Protein AF-A0A511W234-F1 (afdb_monomer_lite)

Organism: NCBI:txid94136

Secondary structure (DSSP, 8-state):
---S-SSGGGHHHHHHHHH--TTS-HHHHHHH--HHHHHHHHHHS-TT-HHHHHHHHHHHHHHHHHHTS-----TT--HHHHHHHHHHHHHHHHHHHHHHHHHHHTT-HHHHHHHHHHHHHHHHHHHHHHHS---HHHHHHHHHHHHHHHHHHHHHHTT-TTIIIIIHHHHHHHHHHTTTTSHHHHHHHHHS-HHHHHHHHT-

pLDDT: mean 89.16, std 11.23, range [31.27, 98.62]

Radius of gyration: 17.25 Å; chains: 1; bounding box: 35×44×54 Å

Foldseek 3Di:
DDQPDPDLVCQVVVLCVPQPDPPDDVVLVQQQPPSVLLVVLSVLAPSVPVLLSSLLSLQSSLVLLVLPQDPDDDPPDDPVNVVVNVVSNVSSVSSNVSSVVSCVVVVVVVLVVLQVVLSVVLVVLVVCLVPDDDDLLVSLVSQLSNSCSSVVSSCVVVVVVCCVVPVSVVSSLVCLVCQCSRRNSVVSVVVDDPVNVVVSVVD

Sequence (203 aa):
MQSHFENINDVKSEFLKRYKHPYIDEALYDQVFVEDYMWYIYKLVDQKDHIIADALVNMQVSLNVHDIVDQHFNESSSQEELKDNQLKVLLGDYHSSLFYKLLSNAELTNALYHFLPYIKKINEYKVDLLHKQFTPKEWVEQVINVYSHLFNGIAHYYEIESYEDQWLPEIQSKILSLHNYLPWFTQLINNQQNEIKQVIEQR

InterPro domains:
  IPR009920 Heptaprenyl diphosphate synthase subunit 1 [PF07307] (21-165)

Structure (mmCIF, N/CA/C/O backbone):
data_AF-A0A511W234-F1
#
_entry.id   AF-A0A511W234-F1
#
loop_
_atom_site.group_PDB
_atom_site.id
_atom_site.type_symbol
_atom_site.label_atom_id
_atom_site.label_alt_id
_atom_site.label_comp_id
_atom_site.label_asym_id
_atom_site.label_entity_id
_atom_site.label_seq_id
_atom_site.pdbx_PDB_ins_code
_atom_site.Cartn_x
_atom_site.Cartn_y
_atom_site.Cartn_z
_atom_site.occupancy
_atom_site.B_iso_or_equiv
_atom_site.auth_seq_id
_atom_site.auth_comp_id
_atom_site.auth_asym_id
_atom_site.auth_atom_id
_atom_site.pdbx_PDB_model_num
ATOM 1 N N . MET A 1 1 ? -0.276 -7.971 -26.772 1.00 34.25 1 MET A N 1
ATOM 2 C CA . MET A 1 1 ? 0.641 -7.567 -25.689 1.00 34.25 1 MET A CA 1
ATOM 3 C C . MET A 1 1 ? -0.111 -6.490 -24.933 1.00 34.25 1 MET A C 1
ATOM 5 O O . MET A 1 1 ? -0.172 -5.367 -25.409 1.00 34.25 1 MET A O 1
ATOM 9 N N . GLN A 1 2 ? -0.884 -6.905 -23.934 1.00 31.27 2 GLN A N 1
ATOM 10 C CA . GLN A 1 2 ? -1.890 -6.083 -23.257 1.00 31.27 2 GLN A CA 1
ATOM 11 C C . GLN A 1 2 ? -1.341 -5.743 -21.876 1.00 31.27 2 GLN A C 1
ATOM 13 O O . GLN A 1 2 ? -0.796 -6.631 -21.221 1.00 31.27 2 GLN A O 1
ATOM 18 N N . SER A 1 3 ? -1.451 -4.481 -21.457 1.00 42.88 3 SER A N 1
ATOM 19 C CA . SER A 1 3 ? -1.246 -4.120 -20.056 1.00 42.88 3 SER A CA 1
ATOM 20 C C . SER A 1 3 ? -2.154 -5.005 -19.202 1.00 42.88 3 SER A C 1
ATOM 22 O O . SER A 1 3 ? -3.270 -5.316 -19.618 1.00 42.88 3 SER A O 1
ATOM 24 N N . HIS A 1 4 ? -1.703 -5.431 -18.018 1.00 56.78 4 HIS A N 1
ATOM 25 C CA . HIS A 1 4 ? -2.498 -6.351 -17.188 1.00 56.78 4 HIS A CA 1
ATOM 26 C C . HIS A 1 4 ? -3.879 -5.791 -16.811 1.00 56.78 4 HIS A C 1
ATOM 28 O O . HIS A 1 4 ? -4.764 -6.541 -16.413 1.00 56.78 4 HIS A O 1
ATOM 34 N N . PHE A 1 5 ? -4.043 -4.480 -16.971 1.00 59.91 5 PHE A N 1
ATOM 35 C CA . PHE A 1 5 ? -5.245 -3.707 -16.742 1.00 59.91 5 PHE A CA 1
ATOM 36 C C . PHE A 1 5 ? -5.316 -2.629 -17.830 1.00 59.91 5 PHE A C 1
ATOM 38 O O . PHE A 1 5 ? -4.381 -1.837 -17.990 1.00 59.91 5 PHE A O 1
ATOM 45 N N . GLU A 1 6 ? -6.391 -2.619 -18.614 1.00 56.53 6 GLU A N 1
ATOM 46 C CA . GLU A 1 6 ? -6.646 -1.581 -19.626 1.00 56.53 6 GLU A CA 1
ATOM 47 C C . GLU A 1 6 ? -7.294 -0.333 -19.006 1.00 56.53 6 GLU A C 1
ATOM 49 O O . GLU A 1 6 ? -7.238 0.754 -19.582 1.00 56.53 6 GLU A O 1
ATOM 54 N N . ASN A 1 7 ? -7.880 -0.477 -17.812 1.00 67.19 7 ASN A N 1
ATOM 55 C CA . ASN A 1 7 ? -8.606 0.565 -17.105 1.00 67.19 7 ASN A CA 1
ATOM 56 C C . ASN A 1 7 ? -8.459 0.399 -15.583 1.00 67.19 7 ASN A C 1
ATOM 58 O O . ASN A 1 7 ? -8.443 -0.716 -15.063 1.00 67.19 7 ASN A O 1
ATOM 62 N N . ILE A 1 8 ? -8.403 1.526 -14.874 1.00 76.44 8 ILE A N 1
ATOM 63 C CA . ILE A 1 8 ? -8.395 1.594 -13.4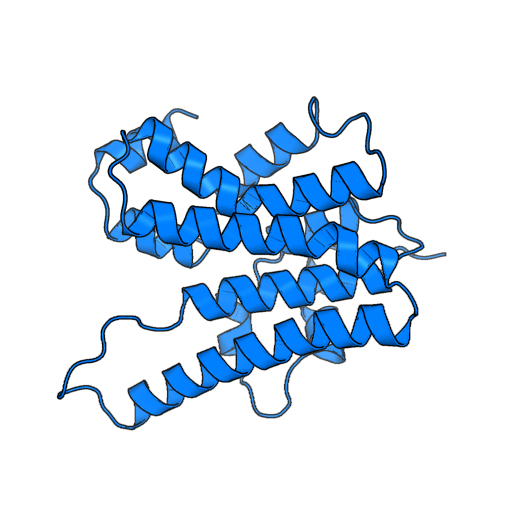11 1.00 76.44 8 ILE A CA 1
ATOM 64 C C . ILE A 1 8 ? -9.609 0.894 -12.785 1.00 76.44 8 ILE A C 1
ATOM 66 O O . ILE A 1 8 ? -9.476 0.234 -11.760 1.00 76.44 8 ILE A O 1
ATOM 70 N N . ASN A 1 9 ? -10.759 0.958 -13.465 1.00 73.81 9 ASN A N 1
ATOM 71 C CA . ASN A 1 9 ? -12.030 0.400 -12.995 1.00 73.81 9 ASN A CA 1
ATOM 72 C C . ASN A 1 9 ? -12.015 -1.132 -12.867 1.00 73.81 9 ASN A C 1
ATOM 74 O O . ASN A 1 9 ? -12.850 -1.701 -12.169 1.00 73.81 9 ASN A O 1
ATOM 78 N N . ASP A 1 10 ? -11.076 -1.808 -13.533 1.00 83.69 10 ASP A N 1
ATOM 79 C CA . ASP A 1 10 ? -10.994 -3.268 -13.510 1.00 83.69 10 ASP A CA 1
ATOM 80 C C . ASP A 1 10 ? -9.993 -3.774 -12.462 1.00 83.69 10 ASP A C 1
ATOM 82 O O . ASP A 1 10 ? -10.001 -4.966 -12.136 1.00 83.69 10 ASP A O 1
ATOM 86 N N . VAL A 1 11 ? -9.170 -2.877 -11.893 1.00 87.88 11 VAL A N 1
ATOM 87 C CA . VAL A 1 11 ? -8.025 -3.215 -11.031 1.00 87.88 11 VAL A CA 1
ATOM 88 C C . VAL A 1 11 ? -8.437 -4.096 -9.865 1.00 87.88 11 VAL A C 1
ATOM 90 O O . VAL A 1 11 ? -7.875 -5.173 -9.652 1.00 87.88 11 VAL A O 1
ATOM 93 N N . LYS A 1 12 ? -9.463 -3.672 -9.132 1.00 91.69 12 LYS A N 1
ATOM 94 C CA . LYS A 1 12 ? -9.971 -4.423 -7.991 1.00 91.69 12 LYS A CA 1
ATOM 95 C C . LYS A 1 12 ? -10.636 -5.723 -8.410 1.00 91.69 12 LYS A C 1
ATOM 97 O O . LYS A 1 12 ? -10.363 -6.759 -7.813 1.00 91.69 12 LYS A O 1
ATOM 102 N N . SER A 1 13 ? -11.483 -5.691 -9.437 1.00 91.50 13 SER A N 1
ATOM 103 C CA . SER A 1 13 ? -12.249 -6.870 -9.848 1.00 91.50 13 SER A CA 1
ATOM 104 C C . SER A 1 13 ? -11.335 -8.028 -10.275 1.00 91.50 13 SER A C 1
ATOM 106 O O . SER A 1 13 ? -11.526 -9.162 -9.833 1.00 91.50 13 SER A O 1
ATOM 108 N N . GLU A 1 14 ? -10.280 -7.754 -11.046 1.00 90.50 14 GLU A N 1
ATOM 109 C 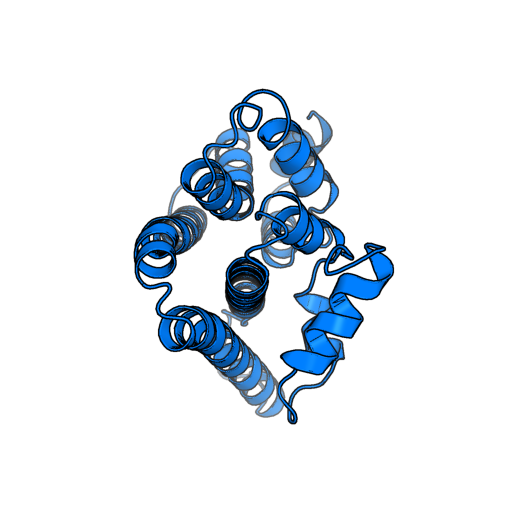CA . GLU A 1 14 ? -9.302 -8.766 -11.461 1.00 90.50 14 GLU A CA 1
ATOM 110 C C . GLU A 1 14 ? -8.346 -9.160 -10.329 1.00 90.50 14 GLU A C 1
ATOM 112 O O . GLU A 1 14 ? -7.904 -10.311 -10.263 1.00 90.50 14 GLU A O 1
ATOM 117 N N . PHE A 1 15 ? -8.027 -8.246 -9.406 1.00 93.88 15 PHE A N 1
ATOM 118 C CA . PHE A 1 15 ? -7.283 -8.600 -8.198 1.00 93.88 15 PHE A CA 1
ATOM 119 C C . PHE A 1 15 ? -8.081 -9.583 -7.328 1.00 93.88 15 PHE A C 1
ATOM 121 O O . PHE A 1 15 ? -7.572 -10.642 -6.957 1.00 93.88 15 PHE A O 1
ATOM 128 N N . LEU A 1 16 ? -9.355 -9.290 -7.056 1.00 94.38 16 LEU A N 1
ATOM 129 C CA . LEU A 1 16 ? -10.213 -10.123 -6.215 1.00 94.38 16 LEU A CA 1
ATOM 130 C C . LEU A 1 16 ? -10.505 -11.488 -6.845 1.00 94.38 16 LEU A C 1
ATOM 132 O O . LEU A 1 16 ? -10.506 -12.487 -6.130 1.00 94.38 16 LEU A O 1
ATOM 136 N N . LYS A 1 17 ? -10.649 -11.583 -8.173 1.00 94.31 17 LYS A N 1
ATOM 137 C CA . LYS A 1 17 ? -10.759 -12.883 -8.865 1.00 94.31 17 LYS A CA 1
ATOM 138 C C . LYS A 1 17 ? -9.585 -13.822 -8.569 1.00 94.31 17 LYS A C 1
ATOM 140 O O . LYS A 1 17 ? -9.766 -15.037 -8.569 1.00 94.31 17 LYS A O 1
ATOM 145 N N . ARG A 1 18 ? -8.388 -13.271 -8.345 1.00 94.44 18 ARG A N 1
ATOM 146 C CA . ARG A 1 18 ? -7.138 -14.032 -8.192 1.00 94.44 18 ARG A CA 1
ATOM 147 C C . ARG A 1 18 ? -6.733 -14.242 -6.736 1.00 94.44 18 ARG A C 1
ATOM 149 O O . ARG A 1 18 ? -6.200 -15.300 -6.407 1.00 94.44 18 ARG A O 1
ATOM 156 N N . TYR A 1 19 ? -6.975 -13.250 -5.881 1.00 96.56 19 TYR A N 1
ATOM 157 C CA . TYR A 1 19 ? -6.382 -13.187 -4.543 1.00 96.56 19 TYR A CA 1
ATOM 158 C C . TYR A 1 19 ? -7.395 -13.017 -3.410 1.00 96.56 19 TYR A C 1
ATOM 160 O O . TYR A 1 19 ? -6.983 -12.951 -2.256 1.00 96.56 19 TYR A O 1
ATOM 168 N N . LYS A 1 20 ? -8.705 -12.954 -3.683 1.00 95.94 20 LYS A N 1
ATOM 169 C CA . LYS A 1 20 ? -9.715 -12.925 -2.616 1.00 95.94 20 LYS A CA 1
ATOM 170 C C . LYS A 1 20 ? -9.691 -14.235 -1.831 1.00 95.94 20 LYS A C 1
ATOM 172 O O . LYS A 1 20 ? -9.752 -15.322 -2.409 1.00 95.94 20 LYS A O 1
ATOM 177 N N . HIS A 1 21 ? -9.665 -14.141 -0.505 1.00 95.38 21 HIS A N 1
ATOM 178 C CA . HIS A 1 21 ? -9.807 -15.320 0.337 1.00 95.38 21 HIS A CA 1
ATOM 179 C C . HIS A 1 21 ? -11.274 -15.808 0.334 1.00 95.38 21 HIS A C 1
ATOM 181 O O . HIS A 1 21 ? -12.173 -14.997 0.565 1.00 95.38 21 HIS A O 1
ATOM 187 N N . PRO A 1 22 ? -11.562 -17.114 0.144 1.00 92.06 22 PRO A N 1
ATOM 188 C CA . PRO A 1 22 ? -12.934 -17.617 -0.035 1.00 92.06 22 PRO A CA 1
ATOM 189 C C . PRO A 1 22 ? -13.901 -17.345 1.124 1.00 92.06 22 PRO A C 1
ATOM 191 O O . PRO A 1 22 ? -15.111 -17.321 0.926 1.00 92.06 22 PRO A O 1
ATOM 194 N N . TYR A 1 23 ? -13.370 -17.177 2.335 1.00 88.62 23 TYR A N 1
ATOM 195 C CA . TYR A 1 23 ? -14.156 -16.976 3.556 1.00 88.62 23 TYR A CA 1
ATOM 196 C C . TYR A 1 23 ? -14.282 -15.506 3.973 1.00 88.62 23 TYR A C 1
ATOM 198 O O . TYR A 1 23 ? -14.777 -15.231 5.063 1.00 88.62 23 TYR A O 1
ATOM 206 N N . ILE A 1 24 ? -13.799 -14.574 3.150 1.00 92.62 24 ILE A N 1
ATOM 207 C CA . ILE A 1 24 ? -13.796 -13.145 3.458 1.00 92.62 24 ILE A CA 1
ATOM 208 C C . ILE A 1 24 ? -14.775 -12.425 2.534 1.00 92.62 24 ILE A C 1
ATOM 210 O O . ILE A 1 24 ? -14.744 -12.596 1.312 1.00 92.62 24 ILE A O 1
ATOM 214 N N . ASP A 1 25 ? -15.652 -11.627 3.140 1.00 91.19 25 ASP A N 1
ATOM 215 C CA . ASP A 1 25 ? -16.609 -10.796 2.418 1.00 91.19 25 ASP A CA 1
ATOM 216 C C . ASP A 1 25 ? -15.878 -9.726 1.591 1.00 91.19 25 ASP A C 1
ATOM 218 O O . ASP A 1 25 ? -14.853 -9.179 1.999 1.00 91.19 25 ASP A O 1
ATOM 222 N N . GLU A 1 26 ? -16.428 -9.412 0.423 1.00 91.62 26 GLU A N 1
ATOM 223 C CA . GLU A 1 26 ? -15.942 -8.321 -0.419 1.00 91.62 26 GLU A CA 1
ATOM 224 C C . GLU A 1 26 ? -15.999 -6.966 0.285 1.00 91.62 26 GLU A C 1
ATOM 226 O O . GLU A 1 26 ? -15.105 -6.147 0.094 1.00 91.62 26 GLU A O 1
ATOM 231 N N . ALA A 1 27 ? -16.973 -6.771 1.178 1.00 90.94 27 ALA A N 1
ATOM 232 C CA . ALA A 1 27 ? -17.119 -5.542 1.952 1.00 90.94 27 ALA A CA 1
ATOM 233 C C . ALA A 1 27 ? -15.885 -5.210 2.813 1.00 90.94 27 ALA A C 1
ATOM 235 O O . ALA A 1 27 ? -15.635 -4.043 3.121 1.00 90.94 27 ALA A O 1
ATOM 236 N N . LEU A 1 28 ? -15.084 -6.211 3.207 1.00 90.69 28 LEU A N 1
ATOM 237 C CA . LEU A 1 28 ? -13.819 -5.957 3.901 1.00 90.69 28 LEU A CA 1
ATOM 238 C C . LEU A 1 28 ? -12.743 -5.452 2.930 1.00 90.69 28 LEU A C 1
ATOM 240 O O . LEU A 1 28 ? -11.969 -4.561 3.271 1.00 90.69 28 LEU A O 1
ATOM 244 N N . TYR A 1 29 ? -12.732 -5.957 1.695 1.00 93.56 29 TYR A N 1
ATOM 245 C CA . TYR A 1 29 ? -11.852 -5.463 0.637 1.00 93.56 29 TYR A CA 1
ATOM 246 C C . TYR A 1 29 ? -12.207 -4.039 0.201 1.00 93.56 29 TYR A C 1
ATOM 248 O O . TYR A 1 29 ? -11.304 -3.267 -0.111 1.00 93.56 29 TYR A O 1
ATOM 256 N N . ASP A 1 30 ? -13.488 -3.662 0.229 1.00 91.56 30 ASP A N 1
ATOM 257 C CA . ASP A 1 30 ? -13.942 -2.290 -0.042 1.00 91.56 30 ASP A CA 1
ATOM 258 C C . ASP A 1 30 ? -13.298 -1.253 0.883 1.00 91.56 30 ASP A C 1
ATOM 260 O O . ASP A 1 30 ? -13.052 -0.126 0.462 1.00 91.56 30 ASP A O 1
ATOM 264 N N . GLN A 1 31 ? -12.977 -1.645 2.117 1.00 90.88 31 GLN A N 1
ATOM 265 C CA . GLN A 1 31 ? -12.374 -0.758 3.110 1.00 90.88 31 GLN A CA 1
ATOM 266 C C . GLN A 1 31 ? -10.867 -0.576 2.915 1.00 90.88 31 GLN A C 1
ATOM 268 O O . GLN A 1 31 ? -10.321 0.435 3.338 1.00 90.88 31 GLN A O 1
ATOM 273 N N . VAL A 1 32 ? -10.176 -1.542 2.305 1.00 92.62 32 VAL A N 1
ATOM 274 C CA . VAL A 1 32 ? -8.699 -1.582 2.276 1.00 92.62 32 VAL A CA 1
ATOM 275 C C . VAL A 1 32 ? -8.115 -1.462 0.872 1.00 92.62 32 VAL A C 1
ATOM 277 O O . VAL A 1 32 ? -6.926 -1.176 0.722 1.00 92.62 32 VAL A O 1
ATOM 280 N N . PHE A 1 33 ? -8.922 -1.672 -0.168 1.00 93.81 33 PHE A N 1
ATOM 281 C CA . PHE A 1 33 ? -8.487 -1.629 -1.559 1.00 93.81 33 PHE A CA 1
ATOM 282 C C . PHE A 1 33 ? -8.802 -0.268 -2.191 1.00 93.81 33 PHE A C 1
ATOM 284 O O . PHE A 1 33 ? -9.857 -0.066 -2.791 1.00 93.81 33 PHE A O 1
ATOM 291 N N . VAL A 1 34 ? -7.861 0.670 -2.077 1.00 91.38 34 VAL A N 1
ATOM 292 C CA . VAL A 1 34 ? -7.964 2.002 -2.694 1.00 91.38 34 VAL A CA 1
ATOM 293 C C . VAL A 1 34 ? -7.468 1.931 -4.140 1.00 91.38 34 VAL A C 1
ATOM 295 O O . VAL A 1 34 ? -6.266 2.011 -4.386 1.00 91.38 34 VAL A O 1
ATOM 298 N N . GLU A 1 35 ? -8.384 1.759 -5.098 1.00 90.69 35 GLU A N 1
ATOM 299 C CA . GLU A 1 35 ? -8.079 1.516 -6.523 1.00 90.69 35 GLU A CA 1
ATOM 300 C C . GLU A 1 35 ? -7.098 2.526 -7.115 1.00 90.69 35 GLU A C 1
ATOM 302 O O . GLU A 1 35 ? -6.087 2.132 -7.696 1.00 90.69 35 GLU A O 1
ATOM 307 N N . ASP A 1 36 ? -7.349 3.817 -6.884 1.00 88.00 36 ASP A N 1
ATOM 308 C CA . ASP A 1 36 ? -6.489 4.906 -7.344 1.00 88.00 36 ASP A CA 1
ATOM 309 C C . ASP A 1 36 ? -5.043 4.751 -6.884 1.00 88.00 36 ASP A C 1
ATOM 311 O O . ASP A 1 36 ? -4.126 5.015 -7.653 1.00 88.00 36 ASP A O 1
ATOM 315 N N . TYR A 1 37 ? -4.834 4.311 -5.645 1.00 89.88 37 TYR A N 1
ATOM 316 C CA . TYR A 1 37 ? -3.508 4.093 -5.083 1.00 89.88 37 TYR A CA 1
ATOM 317 C C . TYR A 1 37 ? -2.874 2.813 -5.646 1.00 89.88 37 TYR A C 1
ATOM 319 O O . TYR A 1 37 ? -1.721 2.826 -6.079 1.00 89.88 37 TYR A O 1
ATOM 327 N N . MET A 1 38 ? -3.635 1.712 -5.696 1.00 92.12 38 MET A N 1
ATOM 328 C CA . MET A 1 38 ? -3.153 0.422 -6.213 1.00 92.12 38 MET A CA 1
ATOM 329 C C . MET A 1 38 ? -2.763 0.511 -7.692 1.00 92.12 38 MET A C 1
ATOM 331 O O . MET A 1 38 ? -1.822 -0.145 -8.138 1.00 92.12 38 MET A O 1
ATOM 335 N N . TRP A 1 39 ? -3.439 1.371 -8.450 1.00 90.56 39 TRP A N 1
ATOM 336 C CA . TRP A 1 39 ? -3.137 1.634 -9.848 1.00 90.56 39 TRP A CA 1
ATOM 337 C C . TRP A 1 39 ? -1.720 2.172 -10.080 1.00 90.56 39 TRP A C 1
ATOM 339 O O . TRP A 1 39 ? -1.072 1.774 -11.048 1.00 90.56 39 TRP A O 1
ATOM 349 N N . TYR A 1 40 ? -1.194 3.018 -9.185 1.00 92.12 40 TYR A N 1
ATOM 350 C CA . TYR A 1 40 ? 0.183 3.514 -9.314 1.00 92.12 40 TYR A CA 1
ATOM 351 C C . TYR A 1 40 ? 1.219 2.399 -9.177 1.00 92.12 40 TYR A C 1
ATOM 353 O O . TYR A 1 40 ? 2.245 2.453 -9.852 1.00 92.12 40 TYR A O 1
ATOM 361 N N . ILE A 1 41 ? 0.945 1.360 -8.377 1.00 94.50 41 ILE A N 1
ATOM 362 C CA . ILE A 1 41 ? 1.839 0.197 -8.271 1.00 94.50 41 ILE A CA 1
ATOM 363 C C . ILE A 1 41 ? 1.937 -0.482 -9.641 1.00 94.50 41 ILE A C 1
ATOM 365 O O . ILE A 1 41 ? 3.036 -0.707 -10.141 1.00 94.50 41 ILE A O 1
ATOM 369 N N . TYR A 1 42 ? 0.797 -0.735 -10.288 1.00 91.94 42 TYR A N 1
ATOM 370 C CA . TYR A 1 42 ? 0.765 -1.341 -11.621 1.00 91.94 42 TYR A CA 1
ATOM 371 C C . TYR A 1 42 ? 1.372 -0.458 -12.717 1.00 91.94 42 TYR A C 1
ATOM 373 O O . TYR A 1 42 ? 1.900 -0.989 -13.689 1.00 91.94 42 TYR A O 1
ATOM 381 N N . LYS A 1 43 ? 1.306 0.872 -12.580 1.00 90.75 43 LYS A N 1
ATOM 382 C CA . LYS A 1 43 ? 1.919 1.808 -13.533 1.00 90.75 43 LYS A CA 1
ATOM 383 C C . LYS A 1 43 ? 3.439 1.889 -13.424 1.00 90.75 43 LYS A C 1
ATOM 385 O O . LYS A 1 43 ? 4.092 2.072 -14.447 1.00 90.75 43 LYS A O 1
ATOM 390 N N . LEU A 1 44 ? 3.976 1.833 -12.207 1.00 92.69 44 LEU A N 1
ATOM 391 C CA . LEU A 1 44 ? 5.409 2.004 -11.959 1.00 92.69 44 LEU A CA 1
ATOM 392 C C . LEU A 1 44 ? 6.205 0.707 -12.126 1.00 92.69 44 LEU A C 1
ATOM 394 O O . LEU A 1 44 ? 7.397 0.757 -12.403 1.00 92.69 44 LEU A O 1
ATOM 398 N N . VAL A 1 45 ? 5.567 -0.448 -11.953 1.00 93.75 45 VAL A N 1
ATOM 399 C CA . VAL A 1 45 ? 6.194 -1.746 -12.222 1.00 93.75 45 VAL A CA 1
ATOM 400 C C . VAL A 1 45 ? 6.276 -1.987 -13.734 1.00 93.75 45 VAL A C 1
ATOM 402 O O . VAL A 1 45 ? 5.317 -1.704 -14.454 1.00 93.75 45 VAL A O 1
ATOM 405 N N . ASP A 1 46 ? 7.399 -2.537 -14.224 1.00 85.12 46 ASP A N 1
ATOM 406 C CA . ASP A 1 46 ? 7.522 -2.953 -15.629 1.00 85.12 46 ASP A CA 1
ATOM 407 C C . ASP A 1 46 ? 6.347 -3.874 -15.996 1.00 85.12 46 ASP A C 1
ATOM 409 O O . ASP A 1 46 ? 6.021 -4.831 -15.290 1.00 85.12 46 ASP A O 1
ATOM 413 N N . GLN A 1 47 ? 5.708 -3.598 -17.133 1.00 80.38 47 GLN A N 1
ATOM 414 C CA . GLN A 1 47 ? 4.599 -4.397 -17.645 1.00 80.38 47 GLN A CA 1
ATOM 415 C C . GLN A 1 47 ? 4.977 -5.864 -17.883 1.00 80.38 47 GLN A C 1
ATOM 417 O O . GLN A 1 47 ? 4.093 -6.688 -18.047 1.00 80.38 47 GLN A O 1
ATOM 422 N N . LYS A 1 48 ? 6.255 -6.232 -17.933 1.00 81.81 48 LYS A N 1
ATOM 423 C CA . LYS A 1 48 ? 6.677 -7.638 -18.020 1.00 81.81 48 LYS A CA 1
ATOM 424 C C . LYS A 1 48 ? 6.694 -8.338 -16.657 1.00 81.81 48 LYS A C 1
ATOM 426 O O . LYS A 1 48 ? 6.560 -9.559 -16.611 1.00 81.81 48 LYS A O 1
ATOM 431 N N . ASP A 1 49 ? 6.754 -7.578 -15.566 1.00 90.56 49 ASP A N 1
ATOM 432 C CA . ASP A 1 49 ? 6.940 -8.065 -14.197 1.00 90.56 49 ASP A CA 1
ATOM 433 C C . ASP A 1 49 ? 5.631 -8.054 -13.395 1.00 90.56 49 ASP A C 1
ATOM 435 O O . ASP A 1 49 ? 5.555 -7.676 -12.224 1.00 90.56 49 ASP A O 1
ATOM 439 N N . HIS A 1 50 ? 4.568 -8.544 -14.028 1.00 89.44 50 HIS A N 1
ATOM 440 C CA . HIS A 1 50 ? 3.231 -8.659 -13.445 1.00 89.44 50 HIS A CA 1
ATOM 441 C C . HIS A 1 50 ? 3.195 -9.371 -12.085 1.00 89.44 50 HIS A C 1
ATOM 443 O O . HIS A 1 50 ? 2.450 -8.961 -11.198 1.00 89.44 50 HIS A O 1
ATOM 449 N N . ILE A 1 51 ? 4.041 -10.389 -11.888 1.00 95.44 51 ILE A N 1
ATOM 450 C CA . ILE A 1 51 ? 4.147 -11.110 -10.611 1.00 95.44 51 ILE A CA 1
ATOM 451 C C . ILE A 1 51 ? 4.636 -10.181 -9.493 1.00 95.44 51 ILE A C 1
ATOM 453 O O . ILE A 1 51 ? 4.137 -10.269 -8.371 1.00 95.44 51 ILE A O 1
ATOM 457 N N . ILE A 1 52 ? 5.582 -9.280 -9.787 1.00 97.56 52 ILE A N 1
ATOM 458 C CA . ILE A 1 52 ? 6.071 -8.297 -8.814 1.00 97.56 52 ILE A CA 1
ATOM 459 C C . ILE A 1 52 ? 4.949 -7.320 -8.474 1.00 97.56 52 ILE A C 1
ATOM 461 O O . ILE A 1 52 ? 4.705 -7.074 -7.295 1.00 97.56 52 ILE A O 1
ATOM 465 N N . ALA A 1 53 ? 4.220 -6.819 -9.475 1.00 96.06 53 ALA A N 1
ATOM 466 C CA . ALA A 1 53 ? 3.097 -5.919 -9.234 1.00 96.06 53 ALA A CA 1
ATOM 467 C C . ALA A 1 53 ? 2.022 -6.568 -8.346 1.00 96.06 53 ALA A C 1
ATOM 469 O O . ALA A 1 53 ? 1.632 -5.994 -7.331 1.00 96.06 53 ALA A O 1
ATOM 470 N N . ASP A 1 54 ? 1.602 -7.796 -8.661 1.00 96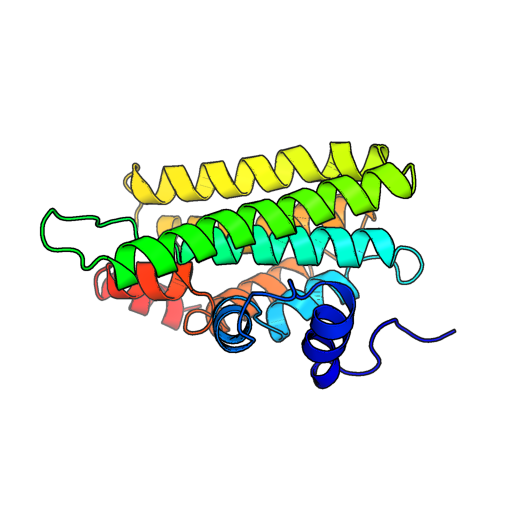.44 54 ASP A N 1
ATOM 471 C CA . ASP A 1 54 ? 0.613 -8.518 -7.858 1.00 96.44 54 ASP A CA 1
ATOM 472 C C . ASP A 1 54 ? 1.117 -8.813 -6.438 1.00 96.44 54 ASP A C 1
ATOM 474 O O . ASP A 1 54 ? 0.350 -8.706 -5.477 1.00 96.44 54 ASP A O 1
ATOM 478 N N . ALA A 1 55 ? 2.400 -9.147 -6.271 1.00 98.25 55 ALA A N 1
ATOM 479 C CA . ALA A 1 55 ? 2.996 -9.335 -4.951 1.00 98.25 55 ALA A CA 1
ATOM 480 C C . ALA A 1 55 ? 2.960 -8.037 -4.130 1.00 98.25 55 ALA A C 1
ATOM 482 O O . ALA A 1 55 ? 2.562 -8.057 -2.965 1.00 98.25 55 ALA A O 1
ATOM 483 N N . LEU A 1 56 ? 3.327 -6.904 -4.731 1.00 98.25 56 LEU A N 1
ATOM 484 C CA . LEU A 1 56 ? 3.334 -5.602 -4.065 1.00 98.25 56 LEU A CA 1
ATOM 485 C C . LEU A 1 56 ? 1.927 -5.119 -3.709 1.00 98.25 56 LEU A C 1
ATOM 487 O O . LEU A 1 56 ? 1.732 -4.606 -2.610 1.00 98.25 56 LEU A O 1
ATOM 491 N N . VAL A 1 57 ? 0.933 -5.338 -4.574 1.00 97.56 57 VAL A N 1
ATOM 492 C CA . VAL A 1 57 ? -0.471 -5.024 -4.258 1.00 97.56 57 VAL A CA 1
ATOM 493 C C . VAL A 1 57 ? -0.982 -5.905 -3.120 1.00 97.56 57 VAL A C 1
ATOM 495 O O . VAL A 1 57 ? -1.630 -5.398 -2.210 1.00 97.56 57 VAL A O 1
ATOM 498 N N . ASN A 1 58 ? -0.635 -7.198 -3.092 1.00 98.25 58 ASN A N 1
ATOM 499 C CA . ASN A 1 58 ? -0.937 -8.057 -1.942 1.00 98.25 58 ASN A CA 1
ATOM 500 C C . ASN A 1 58 ? -0.290 -7.526 -0.651 1.00 98.25 58 ASN A C 1
ATOM 502 O O . ASN A 1 58 ? -0.960 -7.428 0.375 1.00 98.25 58 ASN A O 1
ATOM 506 N N . MET A 1 59 ? 0.979 -7.113 -0.692 1.00 98.31 59 MET A N 1
ATOM 507 C CA . MET A 1 59 ? 1.626 -6.492 0.466 1.00 98.31 59 MET A CA 1
ATOM 508 C C . MET A 1 59 ? 0.926 -5.193 0.891 1.00 98.31 59 MET A C 1
ATOM 510 O O . MET A 1 59 ? 0.703 -4.981 2.079 1.00 98.31 59 MET A O 1
ATOM 514 N N . GLN A 1 60 ? 0.514 -4.344 -0.053 1.00 97.06 60 GLN A N 1
ATOM 515 C CA . GLN A 1 60 ? -0.213 -3.118 0.269 1.00 97.06 60 GLN A CA 1
ATOM 516 C C . GLN A 1 60 ? -1.584 -3.407 0.896 1.00 97.06 60 GLN A C 1
ATOM 518 O O . GLN A 1 60 ? -1.956 -2.753 1.867 1.00 97.06 60 GLN A O 1
ATOM 523 N N . VAL A 1 61 ? -2.322 -4.399 0.387 1.00 96.88 61 VAL A N 1
ATOM 524 C CA . VAL A 1 61 ? -3.578 -4.851 1.006 1.00 96.88 61 VAL A CA 1
ATOM 525 C C . VAL A 1 61 ? -3.319 -5.326 2.433 1.00 96.88 61 VAL A C 1
ATOM 527 O O . VAL A 1 61 ? -4.036 -4.912 3.335 1.00 96.88 61 VAL A O 1
ATOM 530 N N . SER A 1 62 ? -2.272 -6.122 2.667 1.00 97.31 62 SER A N 1
ATOM 531 C CA . SER A 1 62 ? -1.885 -6.550 4.017 1.00 97.31 62 SER A CA 1
ATOM 532 C C . SER A 1 62 ? -1.623 -5.362 4.951 1.00 97.31 62 SER A C 1
ATOM 534 O O . SER A 1 62 ? -2.195 -5.299 6.040 1.00 97.31 62 SER A O 1
ATOM 536 N N . LEU A 1 63 ? -0.831 -4.381 4.502 1.00 95.88 63 LEU A N 1
ATOM 537 C CA . LEU A 1 63 ? -0.541 -3.162 5.261 1.00 95.88 63 LEU A CA 1
ATOM 538 C C . LEU A 1 63 ? -1.819 -2.390 5.616 1.00 95.88 63 LEU A C 1
ATOM 540 O O . LEU A 1 63 ? -1.965 -1.977 6.763 1.00 95.88 63 LEU A O 1
ATOM 544 N N . ASN A 1 64 ? -2.740 -2.234 4.661 1.00 95.00 64 ASN A N 1
ATOM 545 C CA . ASN A 1 64 ? -4.001 -1.515 4.860 1.00 95.00 64 ASN A CA 1
ATOM 546 C C . ASN A 1 64 ? -4.969 -2.282 5.773 1.00 95.00 64 ASN A C 1
ATOM 548 O O . ASN A 1 64 ? -5.688 -1.674 6.560 1.00 95.00 64 ASN A O 1
ATOM 552 N N . VAL A 1 65 ? -4.990 -3.614 5.692 1.00 94.94 65 VAL A N 1
ATOM 553 C CA . VAL A 1 65 ? -5.800 -4.453 6.581 1.00 94.94 65 VAL A CA 1
ATOM 554 C C . VAL A 1 65 ? -5.321 -4.328 8.023 1.00 94.94 65 VAL A C 1
ATOM 556 O O . VAL A 1 65 ? -6.144 -4.148 8.916 1.00 94.94 65 VAL A O 1
ATOM 559 N N . HIS A 1 66 ? -4.008 -4.360 8.264 1.00 93.31 66 HIS A N 1
ATOM 560 C CA . HIS A 1 66 ? -3.462 -4.169 9.610 1.00 93.31 66 HIS A CA 1
ATOM 561 C C . HIS A 1 66 ? -3.749 -2.778 10.189 1.00 93.31 66 HIS A C 1
ATOM 563 O O . HIS A 1 66 ? -3.791 -2.635 11.409 1.00 93.31 66 HIS A O 1
ATOM 569 N N . ASP A 1 67 ? -3.994 -1.777 9.343 1.00 90.69 67 ASP A N 1
ATOM 570 C CA . ASP A 1 67 ? -4.339 -0.427 9.787 1.00 90.69 67 ASP A CA 1
ATOM 571 C C . ASP A 1 67 ? -5.775 -0.291 10.307 1.00 90.69 67 ASP A C 1
ATOM 573 O O . ASP A 1 67 ? -6.043 0.603 11.105 1.00 90.69 67 ASP A O 1
ATOM 577 N N . ILE A 1 68 ? -6.691 -1.166 9.882 1.00 90.69 68 ILE A N 1
ATOM 578 C CA . ILE A 1 68 ? -8.097 -1.170 10.331 1.00 90.69 68 ILE A CA 1
ATOM 579 C C . ILE A 1 68 ? -8.383 -2.212 11.419 1.00 90.69 68 ILE A C 1
ATOM 581 O O . ILE A 1 68 ? -9.540 -2.443 11.781 1.00 90.69 68 ILE A O 1
ATOM 585 N N . VAL A 1 69 ? -7.335 -2.875 11.912 1.00 88.75 69 VAL A N 1
ATOM 586 C CA . VAL A 1 69 ? -7.408 -3.719 13.104 1.00 88.75 69 VAL A CA 1
ATOM 587 C C . VAL A 1 69 ? -7.647 -2.800 14.298 1.00 88.75 69 VAL A C 1
ATOM 589 O O . VAL A 1 69 ? -6.848 -1.903 14.578 1.00 88.75 69 VAL A O 1
ATOM 592 N N . ASP A 1 70 ? -8.743 -3.030 15.011 1.00 77.69 70 ASP A N 1
ATOM 593 C CA . ASP A 1 70 ? -9.087 -2.266 16.199 1.00 77.69 70 ASP A CA 1
ATOM 594 C C . ASP A 1 70 ? -8.003 -2.452 17.259 1.00 77.69 70 ASP A C 1
ATOM 596 O O . ASP A 1 70 ? -7.640 -3.569 17.625 1.00 77.69 70 ASP A O 1
ATOM 600 N N . GLN A 1 71 ? -7.465 -1.341 17.760 1.00 70.06 71 GLN A N 1
ATOM 601 C CA . GLN A 1 71 ? -6.415 -1.346 18.786 1.00 70.06 71 GLN A CA 1
ATOM 602 C C . GLN A 1 71 ? -6.981 -1.169 20.205 1.00 70.06 71 GLN A C 1
ATOM 604 O O . GLN A 1 71 ? -6.251 -1.274 21.190 1.00 70.06 71 GLN A O 1
ATOM 609 N N . HIS A 1 72 ? -8.286 -0.912 20.325 1.00 65.12 72 HIS A N 1
ATOM 610 C CA . HIS A 1 72 ? -8.969 -0.620 21.583 1.00 65.12 72 HIS A CA 1
ATOM 611 C C . HIS A 1 72 ? -9.891 -1.773 21.996 1.00 65.12 72 HIS A C 1
ATOM 613 O O . HIS A 1 72 ? -11.112 -1.658 21.945 1.00 65.12 72 HIS A O 1
ATOM 619 N N . PHE A 1 73 ? -9.302 -2.884 22.443 1.00 65.69 73 PHE A N 1
ATOM 620 C CA . PHE A 1 73 ? -10.058 -3.937 23.124 1.00 65.69 73 PHE A CA 1
ATOM 621 C C . PHE A 1 73 ? -10.389 -3.502 24.543 1.00 65.69 73 PHE A C 1
ATOM 623 O O . PHE A 1 73 ? -9.508 -3.082 25.296 1.00 65.69 73 PHE A O 1
ATOM 630 N N . ASN A 1 74 ? -11.651 -3.640 24.927 1.00 66.75 74 ASN A N 1
ATOM 631 C CA . ASN A 1 74 ? -12.062 -3.525 26.317 1.00 66.75 74 ASN A CA 1
ATOM 632 C C . ASN A 1 74 ? -12.827 -4.785 26.735 1.00 66.75 74 ASN A C 1
ATOM 634 O O . ASN A 1 74 ? -13.272 -5.572 25.905 1.00 66.75 74 ASN A O 1
ATOM 638 N N . GLU A 1 75 ? -12.979 -4.991 28.043 1.00 70.00 75 GLU A N 1
ATOM 639 C CA . GLU A 1 75 ? -13.700 -6.154 28.585 1.00 70.00 75 GLU A CA 1
ATOM 640 C C . GLU A 1 75 ? -15.181 -6.199 28.158 1.00 70.00 75 GLU A C 1
ATOM 642 O O . GLU A 1 75 ? -15.838 -7.224 28.318 1.00 70.00 75 GLU A O 1
ATOM 647 N N . SER A 1 76 ? -15.707 -5.102 27.599 1.00 78.38 76 SER A N 1
ATOM 648 C CA . SER A 1 76 ? -17.064 -5.001 27.059 1.00 78.38 76 SER A CA 1
ATOM 649 C C . SER A 1 76 ? -17.189 -5.322 25.566 1.00 78.38 76 SER A C 1
ATOM 651 O O . SER A 1 76 ? -18.315 -5.319 25.070 1.00 78.38 76 SER A O 1
ATOM 653 N N . SER A 1 77 ? -16.093 -5.603 24.850 1.00 82.56 77 SER A N 1
ATOM 654 C CA . SER A 1 77 ? -16.157 -5.991 23.437 1.00 82.56 77 SER A CA 1
ATOM 655 C C . SER A 1 77 ? -16.960 -7.282 23.272 1.00 82.56 77 SER A C 1
ATOM 657 O O . SER A 1 77 ? -16.734 -8.285 23.955 1.00 82.56 77 SER A O 1
ATOM 659 N N . SER A 1 78 ? -17.912 -7.264 22.348 1.00 86.38 78 SER A N 1
ATOM 660 C CA . SER A 1 78 ? -18.722 -8.425 22.007 1.00 86.38 78 SER A CA 1
ATOM 661 C C . SER A 1 78 ? -17.876 -9.523 21.353 1.00 86.38 78 SER A C 1
ATOM 663 O O . SER A 1 78 ? -16.832 -9.276 20.748 1.00 86.38 78 SER A O 1
ATOM 665 N N . GLN A 1 79 ? -18.351 -10.770 21.420 1.00 87.19 79 GLN A N 1
ATOM 666 C CA . GLN A 1 79 ? -17.693 -11.880 20.720 1.00 87.19 79 GLN A CA 1
ATOM 667 C C . GLN A 1 79 ? -17.633 -11.667 19.201 1.00 87.19 79 GLN A C 1
ATOM 669 O O . GLN A 1 79 ? -16.718 -12.168 18.550 1.00 87.19 79 GLN A O 1
ATOM 674 N N . GLU A 1 80 ? -18.601 -10.942 18.640 1.00 87.12 80 GLU A N 1
ATOM 675 C CA . GLU A 1 80 ? -18.654 -10.633 17.214 1.00 87.12 80 GLU A CA 1
ATOM 676 C C . GLU A 1 80 ? -17.570 -9.627 16.815 1.00 87.12 80 GLU A C 1
ATOM 678 O O . GLU A 1 80 ? -16.835 -9.895 15.870 1.00 87.12 80 GLU A O 1
ATOM 683 N N . GLU A 1 81 ? -17.374 -8.556 17.591 1.00 86.56 81 GLU A N 1
ATOM 684 C CA . GLU A 1 81 ? -16.282 -7.587 17.387 1.00 86.56 81 GLU A CA 1
ATOM 685 C C . GLU A 1 81 ? -14.903 -8.249 17.511 1.00 86.56 81 GLU A C 1
ATOM 687 O O . GLU A 1 81 ? -14.019 -8.033 16.682 1.00 86.56 81 GLU A O 1
ATOM 692 N N . LEU A 1 82 ? -14.719 -9.122 18.509 1.00 86.69 82 LEU A N 1
ATOM 693 C CA . LEU A 1 82 ? -13.470 -9.873 18.673 1.00 86.69 82 LEU A CA 1
ATOM 694 C C . LEU A 1 82 ? -13.194 -10.787 17.473 1.00 86.69 82 LEU A C 1
ATOM 696 O O . LEU A 1 82 ? -12.052 -10.889 17.018 1.00 86.69 82 LEU A O 1
ATOM 700 N N . LYS A 1 83 ? -14.234 -11.451 16.958 1.00 88.50 83 LYS A N 1
ATOM 701 C CA . LYS A 1 83 ? -14.134 -12.323 15.787 1.00 88.50 83 LYS A CA 1
ATOM 702 C C . LYS A 1 83 ? -13.828 -11.525 14.520 1.00 88.50 83 LYS A C 1
ATOM 704 O O . LYS A 1 83 ? -12.954 -11.942 13.764 1.00 88.50 83 LYS A O 1
ATOM 709 N N . ASP A 1 84 ? -14.517 -10.409 14.290 1.00 88.88 84 ASP A N 1
ATOM 710 C CA . ASP A 1 84 ? -14.265 -9.531 13.143 1.00 88.88 84 ASP A CA 1
ATOM 711 C C . ASP A 1 84 ? -12.814 -9.044 13.142 1.00 88.88 84 ASP A C 1
ATOM 713 O O . ASP A 1 84 ? -12.093 -9.178 12.151 1.00 88.88 84 ASP A O 1
ATOM 717 N N . ASN A 1 85 ? -12.322 -8.605 14.300 1.00 90.25 85 ASN A N 1
ATOM 718 C CA . ASN A 1 85 ? -10.948 -8.155 14.396 1.00 90.25 85 ASN A CA 1
ATOM 719 C C . ASN A 1 85 ? -9.918 -9.274 14.155 1.00 90.25 85 ASN A C 1
ATOM 721 O O . ASN A 1 85 ? -8.911 -9.061 13.479 1.00 90.25 85 ASN A O 1
ATOM 725 N N . GLN A 1 86 ? -10.168 -10.489 14.654 1.00 91.62 86 GLN A N 1
ATOM 726 C CA . GLN A 1 86 ? -9.319 -11.645 14.342 1.00 91.62 86 GLN A CA 1
ATOM 727 C C . GLN A 1 86 ? -9.310 -11.966 12.843 1.00 91.62 86 GLN A C 1
ATOM 729 O O . GLN A 1 86 ? -8.257 -12.304 12.303 1.00 91.62 86 GLN A O 1
ATOM 734 N N . LEU A 1 87 ? -10.450 -11.835 12.157 1.00 92.25 87 LEU A N 1
ATOM 735 C CA . LEU A 1 87 ? -10.518 -12.020 10.706 1.00 92.25 87 LEU A CA 1
ATOM 736 C C . LEU A 1 87 ? -9.679 -10.977 9.962 1.00 92.25 87 LEU A C 1
ATOM 738 O O . LEU A 1 87 ? -8.988 -11.348 9.016 1.00 92.25 87 LEU A O 1
ATOM 742 N N . LYS A 1 88 ? -9.671 -9.714 10.409 1.00 94.81 88 LYS A N 1
ATOM 743 C CA . LYS A 1 88 ? -8.785 -8.676 9.857 1.00 94.81 88 LYS A CA 1
ATOM 744 C C . LYS A 1 88 ? -7.314 -9.060 10.025 1.00 94.81 88 LYS A C 1
ATOM 746 O O . LYS A 1 88 ? -6.582 -9.078 9.042 1.00 94.81 88 LYS A O 1
ATOM 751 N N . VAL A 1 89 ? -6.885 -9.455 11.228 1.00 94.44 89 VAL A N 1
ATOM 752 C CA . VAL A 1 89 ? -5.495 -9.899 11.466 1.00 94.44 89 VAL A CA 1
ATOM 753 C C . VAL A 1 89 ? -5.111 -11.045 10.521 1.00 94.44 89 VAL A C 1
ATOM 755 O O . VAL A 1 89 ? -4.099 -10.959 9.829 1.00 94.44 89 VAL A O 1
ATOM 758 N N . LEU A 1 90 ? -5.959 -12.074 10.419 1.00 95.88 90 LEU A N 1
ATOM 759 C CA . LEU A 1 90 ? -5.718 -13.225 9.543 1.00 95.88 90 LEU A CA 1
ATOM 760 C C . LEU A 1 90 ? -5.713 -12.858 8.055 1.00 95.88 90 LEU A C 1
ATOM 762 O O . LEU A 1 90 ? -4.955 -13.444 7.285 1.00 95.88 90 LEU A O 1
ATOM 766 N N . LEU A 1 91 ? -6.544 -11.905 7.632 1.00 96.94 91 LEU A N 1
ATOM 767 C CA . LEU A 1 91 ? -6.543 -11.407 6.259 1.00 96.94 91 LEU A CA 1
ATOM 768 C C . LEU A 1 91 ? -5.239 -10.656 5.940 1.00 96.94 91 LEU A C 1
ATOM 770 O O . LEU A 1 91 ? -4.686 -10.823 4.849 1.00 96.94 91 LEU A O 1
ATOM 774 N N . GLY A 1 92 ? -4.726 -9.876 6.894 1.00 97.06 92 GLY A N 1
ATOM 775 C CA . GLY A 1 92 ? -3.423 -9.219 6.795 1.00 97.06 92 GLY A CA 1
ATOM 776 C C . GLY A 1 92 ? -2.286 -10.231 6.631 1.00 97.06 92 GLY A C 1
ATOM 777 O O . GLY A 1 92 ? -1.485 -10.121 5.696 1.00 97.06 92 GLY A O 1
ATOM 778 N N . ASP A 1 93 ? -2.274 -11.277 7.459 1.00 97.75 93 ASP A N 1
ATOM 779 C CA . ASP A 1 93 ? -1.310 -12.382 7.375 1.00 97.75 93 ASP A CA 1
ATOM 780 C C . ASP A 1 93 ? -1.441 -13.166 6.059 1.00 97.75 93 ASP A C 1
ATOM 782 O O . ASP A 1 93 ? -0.448 -13.525 5.423 1.00 97.75 93 ASP A O 1
ATOM 786 N N . TYR A 1 94 ? -2.670 -13.397 5.595 1.00 98.12 94 TYR A N 1
ATOM 787 C CA . TYR A 1 94 ? -2.931 -14.069 4.326 1.00 98.12 94 TYR A CA 1
ATOM 788 C C . TYR A 1 94 ? -2.314 -13.306 3.148 1.00 98.12 94 TYR A C 1
ATOM 790 O O . TYR A 1 94 ? -1.551 -13.888 2.371 1.00 98.12 94 TYR A O 1
ATOM 798 N N . HIS A 1 95 ? -2.573 -12.005 3.028 1.00 98.38 95 HIS A N 1
ATOM 799 C CA . HIS A 1 95 ? -2.050 -11.216 1.914 1.00 98.38 95 HIS A CA 1
ATOM 800 C C . HIS A 1 95 ? -0.535 -10.981 1.997 1.00 98.38 95 HIS A C 1
ATOM 802 O O . HIS A 1 95 ? 0.144 -11.050 0.969 1.00 98.38 95 HIS A O 1
ATOM 808 N N . SER A 1 96 ? 0.039 -10.803 3.194 1.00 98.25 96 SER A N 1
ATOM 809 C CA . SER A 1 96 ? 1.503 -10.754 3.325 1.00 98.25 96 SER A CA 1
ATOM 810 C C . SER A 1 96 ? 2.138 -12.094 2.943 1.00 98.25 96 SER A C 1
ATOM 812 O O . SER A 1 96 ? 3.159 -12.112 2.255 1.00 98.25 96 SER A O 1
ATOM 814 N N . SER A 1 97 ? 1.508 -13.227 3.277 1.00 98.38 97 SER A N 1
ATOM 815 C CA . SER A 1 97 ? 1.977 -14.546 2.837 1.00 98.38 97 SER A CA 1
ATOM 816 C C . SER A 1 97 ? 1.932 -14.711 1.313 1.00 98.38 97 SER A C 1
ATOM 818 O O . SER A 1 97 ? 2.837 -15.321 0.740 1.00 98.38 97 SER A O 1
ATOM 820 N N . LEU A 1 98 ? 0.934 -14.127 0.633 1.00 98.44 98 LEU A N 1
ATOM 821 C CA . LEU A 1 98 ? 0.851 -14.131 -0.829 1.00 98.44 98 LEU A CA 1
ATOM 822 C C . LEU A 1 98 ? 2.000 -13.352 -1.470 1.00 98.44 98 LEU A C 1
ATOM 824 O O . LEU A 1 98 ? 2.560 -13.841 -2.447 1.00 98.44 98 LEU A O 1
ATOM 828 N N . PHE A 1 99 ? 2.412 -12.214 -0.904 1.00 98.62 99 PHE A N 1
ATOM 829 C CA . PHE A 1 99 ? 3.615 -11.502 -1.351 1.00 98.62 99 PHE A CA 1
ATOM 830 C C . PHE A 1 99 ? 4.854 -12.411 -1.327 1.00 98.62 99 PHE A C 1
ATOM 832 O O . PHE A 1 99 ? 5.524 -12.572 -2.349 1.00 98.62 99 PHE A O 1
ATOM 839 N N . TYR A 1 100 ? 5.120 -13.078 -0.196 1.00 98.38 100 TYR A N 1
ATOM 840 C CA . TYR A 1 100 ? 6.255 -14.000 -0.085 1.00 98.38 100 TYR A CA 1
ATOM 841 C C . TYR A 1 100 ? 6.125 -15.176 -1.054 1.00 98.38 100 TYR A C 1
ATOM 843 O O . TYR A 1 100 ? 7.088 -15.534 -1.735 1.00 98.38 100 TYR A O 1
ATOM 851 N N . LYS A 1 101 ? 4.932 -15.771 -1.148 1.00 98.31 101 LYS A N 1
ATOM 852 C CA . LYS A 1 101 ? 4.659 -16.933 -1.999 1.00 98.31 101 LYS A CA 1
ATOM 853 C C . LYS A 1 101 ? 4.836 -16.609 -3.481 1.00 98.31 101 LYS A C 1
ATOM 855 O O . LYS A 1 101 ? 5.435 -17.403 -4.195 1.00 98.31 101 LYS A O 1
ATOM 860 N N . LEU A 1 102 ? 4.323 -15.471 -3.947 1.00 98.00 102 LEU A N 1
ATOM 861 C CA . LEU A 1 102 ? 4.400 -15.068 -5.353 1.00 98.00 102 LEU A CA 1
ATOM 862 C C . LEU A 1 102 ? 5.851 -14.861 -5.791 1.00 98.00 102 LEU A C 1
ATOM 864 O O . LEU A 1 102 ? 6.266 -15.436 -6.794 1.00 98.00 102 LEU A O 1
ATOM 868 N N . LEU A 1 103 ? 6.634 -14.109 -5.012 1.00 98.12 103 LEU A N 1
ATOM 869 C CA . LEU A 1 103 ? 8.032 -13.837 -5.356 1.00 98.12 103 LEU A CA 1
ATOM 870 C C . LEU A 1 103 ? 8.917 -15.080 -5.236 1.00 98.12 103 LEU A C 1
ATOM 872 O O . LEU A 1 103 ? 9.748 -15.318 -6.106 1.00 98.12 103 LEU A O 1
ATOM 876 N N . SER A 1 104 ? 8.727 -15.899 -4.198 1.00 97.12 104 SER A N 1
ATOM 877 C CA . SER A 1 104 ? 9.531 -17.117 -4.021 1.00 97.12 104 SER A CA 1
ATOM 878 C C . SER A 1 104 ? 9.218 -18.194 -5.061 1.00 97.12 104 SER A C 1
ATOM 880 O O . SER A 1 104 ? 10.146 -18.790 -5.600 1.00 97.12 104 SER A O 1
ATOM 882 N N . ASN A 1 105 ? 7.944 -18.406 -5.412 1.00 97.38 105 ASN A N 1
ATOM 883 C CA . ASN A 1 105 ? 7.564 -19.372 -6.450 1.00 97.38 105 ASN A CA 1
ATOM 884 C C . ASN A 1 105 ? 8.044 -18.969 -7.849 1.00 97.38 105 ASN A C 1
ATOM 886 O O . ASN A 1 105 ? 8.233 -19.838 -8.694 1.00 97.38 105 ASN A O 1
ATOM 890 N N . ALA A 1 106 ? 8.206 -17.670 -8.101 1.00 97.19 106 ALA A N 1
ATOM 891 C CA . ALA A 1 106 ? 8.747 -17.152 -9.353 1.00 97.19 106 ALA A CA 1
ATOM 892 C C . ALA A 1 106 ? 10.283 -17.048 -9.349 1.00 97.19 106 ALA A C 1
ATOM 894 O O . ALA A 1 106 ? 10.849 -16.503 -10.290 1.00 97.19 106 ALA A O 1
ATOM 895 N N . GLU A 1 107 ? 10.953 -17.526 -8.292 1.00 97.31 107 GLU A N 1
ATOM 896 C CA . GLU A 1 107 ? 12.407 -17.416 -8.099 1.00 97.31 107 GLU A CA 1
ATOM 897 C C . GLU A 1 107 ? 12.922 -15.956 -8.096 1.00 97.31 107 GLU A C 1
ATOM 899 O O . GLU A 1 107 ? 14.111 -15.686 -8.267 1.00 97.31 107 GLU A O 1
ATOM 904 N N . LEU A 1 108 ? 12.038 -14.989 -7.820 1.00 97.19 108 LEU A N 1
ATOM 905 C CA . LEU A 1 108 ? 12.316 -13.548 -7.781 1.00 97.19 108 LEU A CA 1
ATOM 906 C C . LEU A 1 108 ? 12.831 -13.107 -6.404 1.00 97.19 108 LEU A C 1
ATOM 908 O O . LEU A 1 108 ? 12.388 -12.112 -5.823 1.00 97.19 108 LEU A O 1
ATOM 912 N N . THR A 1 109 ? 13.796 -13.845 -5.862 1.00 95.00 109 THR A N 1
ATOM 913 C CA . THR A 1 109 ? 14.335 -13.593 -4.519 1.00 95.00 109 THR A CA 1
ATOM 914 C C . THR A 1 109 ? 15.046 -12.235 -4.429 1.00 95.00 109 THR A C 1
ATOM 916 O O . THR A 1 109 ? 15.030 -11.601 -3.377 1.00 95.00 109 THR A O 1
ATOM 919 N N . ASN A 1 11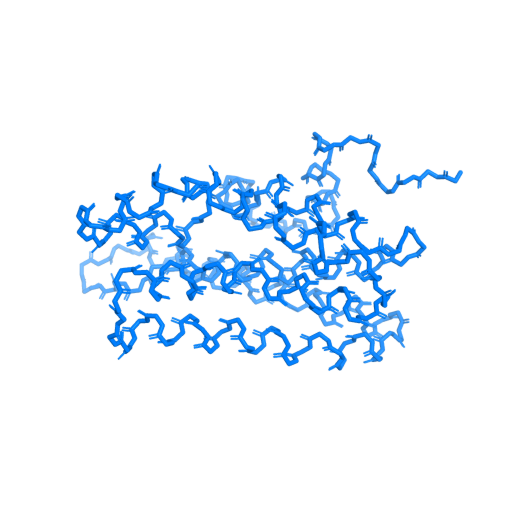0 ? 15.608 -11.738 -5.538 1.00 97.19 110 ASN A N 1
ATOM 920 C CA . ASN A 1 110 ? 16.199 -10.397 -5.602 1.00 97.19 110 ASN A CA 1
ATOM 921 C C . ASN A 1 110 ? 15.154 -9.303 -5.343 1.00 97.19 110 ASN A C 1
ATOM 923 O O . ASN A 1 110 ? 15.388 -8.428 -4.514 1.00 97.19 110 ASN A O 1
ATOM 927 N N . ALA A 1 111 ? 13.981 -9.393 -5.981 1.00 97.69 111 ALA A N 1
ATOM 928 C CA . ALA A 1 111 ? 12.867 -8.482 -5.723 1.00 97.69 111 ALA A CA 1
ATOM 929 C C . ALA A 1 111 ? 12.408 -8.586 -4.263 1.00 97.69 111 ALA A C 1
ATOM 931 O O . ALA A 1 111 ? 12.236 -7.573 -3.589 1.00 97.69 111 ALA A O 1
ATOM 932 N N . LEU A 1 112 ? 12.282 -9.810 -3.736 1.00 97.44 112 LEU A N 1
ATOM 933 C CA . LEU A 1 112 ? 11.901 -10.026 -2.341 1.00 97.44 112 LEU A CA 1
ATOM 934 C C . LEU A 1 112 ? 12.852 -9.305 -1.372 1.00 97.44 112 LEU A C 1
ATOM 936 O O . LEU A 1 112 ? 12.399 -8.517 -0.542 1.00 97.44 112 LEU A O 1
ATOM 940 N N . TYR A 1 113 ? 14.162 -9.537 -1.487 1.00 97.94 113 TYR A N 1
ATOM 941 C CA . TYR A 1 113 ? 15.147 -8.889 -0.618 1.00 97.94 113 TYR A CA 1
ATOM 942 C C . TYR A 1 113 ? 15.208 -7.375 -0.812 1.00 97.94 113 TYR A C 1
ATOM 944 O O . TYR A 1 113 ? 15.467 -6.661 0.156 1.00 97.94 113 TYR A O 1
ATOM 952 N N . HIS A 1 114 ? 14.934 -6.888 -2.022 1.00 98.50 114 HIS A N 1
ATOM 953 C CA . HIS A 1 114 ? 14.870 -5.460 -2.306 1.00 98.50 114 HIS A CA 1
ATOM 954 C C . HIS A 1 114 ? 13.709 -4.769 -1.589 1.00 98.50 114 HIS A C 1
ATOM 956 O O . HIS A 1 114 ? 13.910 -3.719 -0.988 1.00 98.50 114 HIS A O 1
ATOM 962 N N . PHE A 1 115 ? 12.503 -5.345 -1.606 1.00 98.50 115 PHE A N 1
ATOM 963 C CA . PHE A 1 115 ? 11.311 -4.681 -1.059 1.00 98.50 115 PHE A CA 1
ATOM 964 C C . PHE A 1 115 ? 11.166 -4.797 0.465 1.00 98.50 115 PHE A C 1
ATOM 966 O O . PHE A 1 115 ? 10.544 -3.932 1.088 1.00 98.50 115 PHE A O 1
ATOM 973 N N . LEU A 1 116 ? 11.755 -5.818 1.097 1.00 97.88 116 LEU A N 1
ATOM 974 C CA . LEU A 1 116 ? 11.642 -6.030 2.547 1.00 97.88 116 LEU A CA 1
ATOM 975 C C . LEU A 1 116 ? 12.083 -4.826 3.407 1.00 97.88 116 LEU A C 1
ATOM 977 O O . LEU A 1 116 ? 11.342 -4.467 4.327 1.00 97.88 116 LEU A O 1
ATOM 981 N N . PRO A 1 117 ? 13.225 -4.160 3.140 1.00 98.38 117 PRO A N 1
ATOM 982 C CA . PRO A 1 117 ? 13.615 -2.949 3.859 1.00 98.38 117 PRO A CA 1
ATOM 983 C C . PRO A 1 117 ? 12.593 -1.811 3.761 1.00 98.38 117 PRO A C 1
ATOM 985 O O . PRO A 1 117 ? 12.352 -1.139 4.763 1.00 98.38 117 PRO A O 1
ATOM 988 N N . TYR A 1 118 ? 11.955 -1.620 2.601 1.00 98.44 118 TYR A N 1
ATOM 989 C CA . TYR A 1 118 ? 10.937 -0.581 2.411 1.00 98.44 118 TYR A CA 1
ATOM 990 C C . TYR A 1 118 ? 9.673 -0.890 3.219 1.00 98.44 118 TYR A C 1
ATOM 992 O O . TYR A 1 118 ? 9.162 -0.027 3.927 1.00 98.44 118 TYR A O 1
ATOM 1000 N N . ILE A 1 119 ? 9.215 -2.145 3.202 1.00 97.75 119 ILE A N 1
ATOM 1001 C CA . ILE A 1 119 ? 8.063 -2.593 4.003 1.00 97.75 119 ILE A CA 1
ATOM 1002 C C . ILE A 1 119 ? 8.350 -2.431 5.500 1.00 97.75 119 ILE A C 1
ATOM 1004 O O . ILE A 1 119 ? 7.527 -1.906 6.251 1.00 97.75 119 ILE A O 1
ATOM 1008 N N . LYS A 1 120 ? 9.551 -2.823 5.940 1.00 97.75 120 LYS A N 1
ATOM 1009 C CA . LYS A 1 120 ? 9.997 -2.606 7.319 1.00 97.75 120 LYS A CA 1
ATOM 1010 C C . LYS A 1 120 ? 9.945 -1.121 7.678 1.00 97.75 120 LYS A C 1
ATOM 1012 O O . LYS A 1 120 ? 9.461 -0.774 8.753 1.00 97.75 120 LYS A O 1
ATOM 1017 N N . LYS A 1 121 ? 10.416 -0.251 6.784 1.00 98.19 121 LYS A N 1
ATOM 1018 C CA . LYS A 1 121 ? 10.466 1.187 7.034 1.00 98.19 121 LYS A CA 1
ATOM 1019 C C . LYS A 1 121 ? 9.077 1.823 7.135 1.00 98.19 121 LYS A C 1
ATOM 1021 O O . LYS A 1 121 ? 8.882 2.684 7.986 1.00 98.19 121 LYS A O 1
ATOM 1026 N N . ILE A 1 122 ? 8.103 1.344 6.359 1.00 97.31 122 ILE A N 1
ATOM 1027 C CA . ILE A 1 122 ? 6.688 1.731 6.500 1.00 97.31 122 ILE A CA 1
ATOM 1028 C C . ILE A 1 122 ? 6.197 1.442 7.921 1.00 97.31 122 ILE A C 1
ATOM 1030 O O . ILE A 1 122 ? 5.642 2.324 8.572 1.00 97.31 122 ILE A O 1
ATOM 1034 N N . ASN A 1 123 ? 6.458 0.240 8.438 1.00 95.25 123 ASN A N 1
ATOM 1035 C CA . ASN A 1 123 ? 6.064 -0.117 9.801 1.00 95.25 123 ASN A CA 1
ATOM 1036 C C . ASN A 1 123 ? 6.790 0.729 10.860 1.00 95.25 123 ASN A C 1
ATOM 1038 O O . ASN A 1 123 ? 6.174 1.124 11.845 1.00 95.25 123 ASN A O 1
ATOM 1042 N N . GLU A 1 124 ? 8.069 1.062 10.654 1.00 96.44 124 GLU A N 1
ATOM 1043 C CA . GLU A 1 124 ? 8.796 1.989 11.536 1.00 96.44 124 GLU A CA 1
ATOM 1044 C C . GLU A 1 124 ? 8.152 3.384 11.556 1.00 96.44 124 GLU A C 1
ATOM 1046 O O . GLU A 1 124 ? 7.958 3.938 12.635 1.00 96.44 124 GLU A O 1
ATOM 1051 N N . TYR A 1 125 ? 7.769 3.937 10.397 1.00 95.62 125 TYR A N 1
ATOM 1052 C CA . TYR A 1 125 ? 7.049 5.215 10.338 1.00 95.62 125 TYR A CA 1
ATOM 1053 C C . TYR A 1 125 ? 5.702 5.146 11.065 1.00 95.62 125 TYR A C 1
ATOM 1055 O O . TYR A 1 125 ? 5.339 6.087 11.772 1.00 95.62 125 TYR A O 1
ATOM 1063 N N . LYS A 1 126 ? 4.984 4.020 10.947 1.00 93.25 126 LYS A N 1
ATOM 1064 C CA . LYS A 1 126 ? 3.715 3.808 11.655 1.00 93.25 126 LYS A CA 1
ATOM 1065 C C . LYS A 1 126 ? 3.891 3.817 13.175 1.00 93.25 126 LYS A C 1
ATOM 1067 O O . LYS A 1 126 ? 3.170 4.518 13.878 1.00 93.25 126 LYS A O 1
ATOM 1072 N N . VAL A 1 127 ? 4.885 3.082 13.676 1.00 92.00 127 VAL A N 1
ATOM 1073 C CA . VAL A 1 127 ? 5.246 3.049 15.104 1.00 92.00 127 VAL A CA 1
ATOM 1074 C C . VAL A 1 127 ? 5.666 4.437 15.591 1.00 92.00 127 VAL A C 1
ATOM 1076 O O . VAL A 1 127 ? 5.226 4.884 16.649 1.00 92.00 127 VAL A O 1
ATOM 1079 N N . ASP A 1 128 ? 6.476 5.147 14.810 1.00 93.81 128 ASP A N 1
ATOM 1080 C CA . ASP A 1 128 ? 6.929 6.493 15.147 1.00 93.81 128 ASP A CA 1
ATOM 1081 C C . ASP A 1 128 ? 5.755 7.468 15.296 1.00 93.81 128 ASP A C 1
ATOM 1083 O O . ASP A 1 128 ? 5.684 8.175 16.299 1.00 93.81 128 ASP A O 1
ATOM 1087 N N . LEU A 1 129 ? 4.803 7.460 14.362 1.00 90.94 129 LEU A N 1
ATOM 1088 C CA . LEU A 1 129 ? 3.584 8.281 14.406 1.00 90.94 129 LEU A CA 1
ATOM 1089 C C . LEU A 1 129 ? 2.715 8.047 15.653 1.00 90.94 129 LEU A C 1
ATOM 1091 O O . LEU A 1 129 ? 2.026 8.969 16.084 1.00 90.94 129 LEU A O 1
ATOM 1095 N N . LEU A 1 130 ? 2.748 6.845 16.238 1.00 87.75 130 LEU A N 1
ATOM 1096 C CA . LEU A 1 130 ? 1.983 6.506 17.445 1.00 87.75 130 LEU A CA 1
ATOM 1097 C C . LEU A 1 130 ? 2.706 6.874 18.747 1.00 87.75 130 LEU A C 1
ATOM 1099 O O . LEU A 1 130 ? 2.058 7.093 19.771 1.00 87.75 130 LEU A O 1
ATOM 1103 N N . HIS A 1 131 ? 4.040 6.917 18.735 1.00 88.50 131 HIS A N 1
ATOM 1104 C CA . HIS A 1 131 ? 4.839 7.000 19.962 1.00 88.50 131 HIS A CA 1
ATOM 1105 C C . HIS A 1 131 ? 5.729 8.241 20.071 1.00 88.50 131 HIS A C 1
ATOM 1107 O O . HIS A 1 131 ? 6.247 8.519 21.155 1.00 88.50 131 HIS A O 1
ATOM 1113 N N . LYS A 1 132 ? 5.923 8.993 18.985 1.00 91.62 132 LYS A N 1
ATOM 1114 C CA . LYS A 1 132 ? 6.736 10.213 18.962 1.00 91.62 132 LYS A CA 1
ATOM 1115 C C . LYS A 1 132 ? 5.863 11.456 18.810 1.00 91.62 132 LYS A C 1
ATOM 1117 O O . LYS A 1 132 ? 4.744 11.411 18.312 1.00 91.62 132 LYS A O 1
ATOM 1122 N N . GLN A 1 133 ? 6.406 12.580 19.264 1.00 89.06 133 GLN A N 1
ATOM 1123 C CA . GLN A 1 133 ? 5.807 13.900 19.091 1.00 89.06 133 GLN A CA 1
ATOM 1124 C C . GLN A 1 133 ? 6.331 14.514 17.792 1.00 89.06 133 GLN A C 1
ATOM 1126 O O . GLN A 1 133 ? 7.540 14.516 17.561 1.00 89.06 133 GLN A O 1
ATOM 1131 N N . PHE A 1 134 ? 5.428 15.056 16.981 1.00 89.38 134 PHE A N 1
ATOM 1132 C CA . PHE A 1 134 ? 5.737 15.743 15.730 1.00 89.38 134 PHE A CA 1
ATOM 1133 C C . PHE A 1 134 ? 5.021 17.089 15.704 1.00 89.38 134 PHE A C 1
ATOM 1135 O O . PHE A 1 134 ? 3.914 17.221 16.228 1.00 89.38 134 PHE A O 1
ATOM 1142 N N . THR A 1 135 ? 5.618 18.086 15.057 1.00 90.81 135 THR A N 1
ATOM 1143 C CA . THR A 1 135 ? 4.853 19.267 14.639 1.00 90.81 135 THR A CA 1
ATOM 1144 C C . THR A 1 135 ? 3.800 18.861 13.595 1.00 90.81 135 THR A C 1
ATOM 1146 O O . THR A 1 135 ? 3.995 17.864 12.896 1.00 90.81 135 THR A O 1
ATOM 1149 N N . PRO A 1 136 ? 2.708 19.629 13.404 1.00 88.06 136 PRO A N 1
ATOM 1150 C CA . PRO A 1 136 ? 1.687 19.303 12.401 1.00 88.06 136 PRO A CA 1
ATOM 1151 C C . PRO A 1 136 ? 2.252 19.060 10.993 1.00 88.06 136 PRO A C 1
ATOM 1153 O O . PRO A 1 136 ? 1.807 18.162 10.283 1.00 88.06 136 PRO A O 1
ATOM 1156 N N . LYS A 1 137 ? 3.281 19.822 10.598 1.00 88.94 137 LYS A N 1
ATOM 1157 C CA . LYS A 1 137 ? 3.957 19.657 9.306 1.00 88.94 137 LYS A CA 1
ATOM 1158 C C . LYS A 1 137 ? 4.735 18.342 9.225 1.00 88.94 137 LYS A C 1
ATOM 1160 O O . LYS A 1 137 ? 4.557 17.601 8.263 1.00 88.94 137 LYS A O 1
ATOM 1165 N N . GLU A 1 138 ? 5.574 18.055 10.220 1.00 92.12 138 GLU A N 1
ATOM 1166 C CA . GLU A 1 138 ? 6.352 16.809 10.268 1.00 92.12 138 GLU A CA 1
ATOM 1167 C C . GLU A 1 138 ? 5.432 15.592 10.322 1.00 92.12 138 GLU A C 1
ATOM 1169 O O . GLU A 1 138 ? 5.714 14.574 9.702 1.00 92.12 138 GLU A O 1
ATOM 1174 N N . TRP A 1 139 ? 4.308 15.709 11.025 1.00 90.69 139 TRP A N 1
ATOM 1175 C CA . TRP A 1 139 ? 3.310 14.658 11.119 1.00 90.69 139 TRP A CA 1
ATOM 1176 C C . TRP A 1 139 ? 2.725 14.308 9.744 1.00 90.69 139 TRP A C 1
ATOM 1178 O O . TRP A 1 139 ? 2.717 13.139 9.360 1.00 90.69 139 TRP A O 1
ATOM 1188 N N . VAL A 1 140 ? 2.313 15.316 8.961 1.00 89.81 140 VAL A N 1
ATOM 1189 C CA . VAL A 1 140 ? 1.825 15.105 7.585 1.00 89.81 140 VAL A CA 1
ATOM 1190 C C . VAL A 1 140 ? 2.916 14.479 6.715 1.00 89.81 140 VAL A C 1
ATOM 1192 O O . VAL A 1 140 ? 2.636 13.567 5.943 1.00 89.81 140 VAL A O 1
ATOM 1195 N N . GLU A 1 141 ? 4.170 14.908 6.869 1.00 92.25 141 GLU A N 1
ATOM 1196 C CA . GLU A 1 141 ? 5.307 14.326 6.147 1.00 92.25 141 GLU A CA 1
ATOM 1197 C C . GLU A 1 141 ? 5.542 12.853 6.518 1.00 92.25 141 GLU A C 1
ATOM 1199 O O . GLU A 1 141 ? 5.774 12.033 5.632 1.00 92.25 141 GLU A O 1
ATOM 1204 N N . GLN A 1 142 ? 5.414 12.478 7.795 1.00 93.56 142 GLN A N 1
ATOM 1205 C CA . GLN A 1 142 ? 5.490 11.076 8.218 1.00 93.56 142 GLN A CA 1
ATOM 1206 C C . GLN A 1 142 ? 4.352 10.235 7.633 1.00 93.56 142 GLN A C 1
ATOM 1208 O O . GLN A 1 142 ? 4.594 9.120 7.173 1.00 93.56 142 GLN A O 1
ATOM 1213 N N . VAL A 1 143 ? 3.126 10.762 7.601 1.00 92.75 143 VAL A N 1
ATOM 1214 C CA . VAL A 1 143 ? 1.996 10.056 6.984 1.00 92.75 143 VAL A CA 1
ATOM 1215 C C . VAL A 1 143 ? 2.222 9.876 5.486 1.00 92.75 143 VAL A C 1
ATOM 1217 O O . VAL A 1 143 ? 2.059 8.771 4.975 1.00 92.75 143 VAL A O 1
ATOM 1220 N N . ILE A 1 144 ? 2.667 10.919 4.783 1.00 93.69 144 ILE A N 1
ATOM 1221 C CA . ILE A 1 144 ? 3.040 10.808 3.369 1.00 93.69 144 ILE A CA 1
ATOM 1222 C C . ILE A 1 144 ? 4.107 9.726 3.186 1.00 93.69 144 ILE A C 1
ATOM 1224 O O . ILE A 1 144 ? 3.974 8.915 2.277 1.00 93.69 144 ILE A O 1
ATOM 1228 N N . ASN A 1 145 ? 5.121 9.661 4.054 1.00 95.19 145 ASN A N 1
ATOM 1229 C CA . ASN A 1 145 ? 6.147 8.620 3.989 1.00 95.19 145 ASN A CA 1
ATOM 1230 C C . ASN A 1 145 ? 5.565 7.211 4.158 1.00 95.19 145 ASN A C 1
ATOM 1232 O O . ASN A 1 145 ? 5.969 6.310 3.434 1.00 95.19 145 ASN A O 1
ATOM 1236 N N . VAL A 1 146 ? 4.584 6.998 5.040 1.00 95.06 146 VAL A N 1
ATOM 1237 C CA . VAL A 1 146 ? 3.921 5.686 5.182 1.00 95.06 146 VAL A CA 1
ATOM 1238 C C . VAL A 1 146 ? 3.321 5.203 3.861 1.00 95.06 146 VAL A C 1
ATOM 1240 O O . VAL A 1 146 ? 3.462 4.030 3.521 1.00 95.06 146 VAL A O 1
ATOM 1243 N N . TYR A 1 147 ? 2.708 6.108 3.101 1.00 94.75 147 TYR A N 1
ATOM 1244 C CA . TYR A 1 147 ? 2.039 5.789 1.840 1.00 94.75 147 TYR A CA 1
ATOM 1245 C C . TYR A 1 147 ? 2.930 5.952 0.598 1.00 94.75 147 TYR A C 1
ATOM 1247 O O . TYR A 1 147 ? 2.598 5.440 -0.460 1.00 94.75 147 TYR A O 1
ATOM 1255 N N . SER A 1 148 ? 4.060 6.655 0.665 1.00 95.44 148 SER A N 1
ATOM 1256 C CA . SER A 1 148 ? 4.937 6.850 -0.500 1.00 95.44 148 SER A CA 1
ATOM 1257 C C . SER A 1 148 ? 6.110 5.871 -0.541 1.00 95.44 148 SER A C 1
ATOM 1259 O O . SER A 1 148 ? 6.658 5.587 -1.606 1.00 95.44 148 SER A O 1
ATOM 1261 N N . HIS A 1 149 ? 6.505 5.311 0.606 1.00 97.06 149 HIS A N 1
ATOM 1262 C CA . HIS A 1 149 ? 7.788 4.621 0.715 1.00 97.06 149 HIS A CA 1
ATOM 1263 C C . HIS A 1 149 ? 7.865 3.307 -0.073 1.00 97.06 149 HIS A C 1
ATOM 1265 O O . HIS A 1 149 ? 8.947 2.940 -0.530 1.00 97.06 149 HIS A O 1
ATOM 1271 N N . LEU A 1 150 ? 6.740 2.616 -0.299 1.00 97.56 150 LEU A N 1
ATOM 1272 C CA . LEU A 1 150 ? 6.733 1.443 -1.178 1.00 97.56 150 LEU A CA 1
ATOM 1273 C C . LEU A 1 150 ? 7.043 1.834 -2.630 1.00 97.56 150 LEU A C 1
ATOM 1275 O O . LEU A 1 150 ? 7.805 1.136 -3.298 1.00 97.56 150 LEU A O 1
ATOM 1279 N N . PHE A 1 151 ? 6.524 2.974 -3.097 1.00 97.75 151 PHE A N 1
ATOM 1280 C CA . PHE A 1 151 ? 6.812 3.494 -4.435 1.00 97.75 151 PHE A CA 1
ATOM 1281 C C . PHE A 1 151 ? 8.279 3.894 -4.594 1.00 97.75 151 PHE A C 1
ATOM 1283 O O . PHE A 1 151 ? 8.851 3.620 -5.643 1.00 97.75 151 PHE A O 1
ATOM 1290 N N . ASN A 1 152 ? 8.926 4.413 -3.542 1.00 97.62 152 ASN A N 1
ATOM 1291 C CA . ASN A 1 152 ? 10.378 4.642 -3.557 1.00 97.62 152 ASN A CA 1
ATOM 1292 C C . ASN A 1 152 ? 11.136 3.326 -3.801 1.00 97.62 152 ASN A C 1
ATOM 1294 O O . ASN A 1 152 ? 12.129 3.296 -4.526 1.00 97.62 152 ASN A O 1
ATOM 1298 N N . GLY A 1 153 ? 10.656 2.227 -3.210 1.00 97.94 153 GLY A N 1
ATOM 1299 C CA . GLY A 1 153 ? 11.193 0.892 -3.458 1.00 97.94 153 GLY A CA 1
ATOM 1300 C C . GLY A 1 153 ? 11.030 0.459 -4.908 1.00 97.94 153 GLY A C 1
ATOM 1301 O O . GLY A 1 153 ? 11.983 -0.047 -5.497 1.00 97.94 153 GLY A O 1
ATOM 1302 N N . ILE A 1 154 ? 9.855 0.693 -5.498 1.00 98.06 154 ILE A N 1
ATOM 1303 C CA . ILE A 1 154 ? 9.576 0.362 -6.904 1.00 98.06 154 ILE A CA 1
ATOM 1304 C C . ILE A 1 154 ? 10.485 1.181 -7.822 1.00 98.06 154 ILE A C 1
ATOM 1306 O O . ILE A 1 154 ? 11.172 0.615 -8.666 1.00 98.06 154 ILE A O 1
ATOM 1310 N N . ALA A 1 155 ? 10.550 2.493 -7.611 1.00 97.50 155 ALA A N 1
ATOM 1311 C CA . ALA A 1 155 ? 11.363 3.395 -8.411 1.00 97.50 155 ALA A CA 1
ATOM 1312 C C . ALA A 1 155 ? 12.851 3.045 -8.375 1.00 97.50 155 ALA A C 1
ATOM 1314 O O . ALA A 1 155 ? 13.498 3.058 -9.416 1.00 97.50 155 ALA A O 1
ATOM 1315 N N . HIS A 1 156 ? 13.379 2.680 -7.204 1.00 97.62 156 HIS A N 1
ATOM 1316 C CA . HIS A 1 156 ? 14.761 2.221 -7.086 1.00 97.62 156 HIS A CA 1
ATOM 1317 C C . HIS A 1 156 ? 14.971 0.871 -7.787 1.00 97.62 156 HIS A C 1
ATOM 1319 O O . HIS A 1 156 ? 15.966 0.706 -8.480 1.00 97.62 156 HIS A O 1
ATOM 1325 N N . TYR A 1 157 ? 14.042 -0.081 -7.653 1.00 97.81 157 TYR A N 1
AT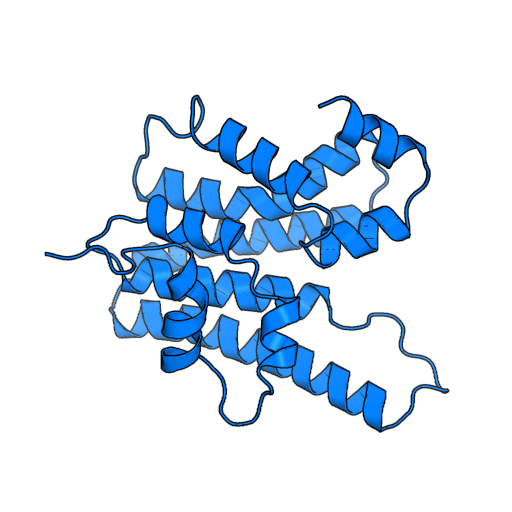OM 1326 C CA . TYR A 1 157 ? 14.183 -1.398 -8.285 1.00 97.81 157 TYR A CA 1
ATOM 1327 C C . TYR A 1 157 ? 14.242 -1.318 -9.817 1.00 97.81 157 TYR A C 1
ATOM 1329 O O . TYR A 1 157 ? 15.008 -2.045 -10.441 1.00 97.81 157 TYR A O 1
ATOM 1337 N N . TYR A 1 158 ? 13.428 -0.439 -10.408 1.00 96.75 158 TYR A N 1
ATOM 1338 C CA . TYR A 1 158 ? 13.317 -0.261 -11.861 1.00 96.75 158 TYR A CA 1
ATOM 1339 C C . TYR A 1 158 ? 14.115 0.932 -12.404 1.00 96.75 158 TYR A C 1
ATOM 1341 O O . TYR A 1 158 ? 13.985 1.247 -13.583 1.00 96.75 158 TYR A O 1
ATOM 1349 N N . GLU A 1 159 ? 14.909 1.603 -11.564 1.00 96.31 159 GLU A N 1
ATOM 1350 C CA . GLU A 1 159 ? 15.725 2.770 -11.935 1.00 96.31 159 GLU A CA 1
ATOM 1351 C C . GLU A 1 159 ? 14.922 3.865 -12.671 1.00 96.31 159 GLU A C 1
ATOM 1353 O O . GLU A 1 159 ? 15.333 4.398 -13.701 1.00 96.31 159 GLU A O 1
ATOM 1358 N N . ILE A 1 160 ? 13.738 4.208 -12.151 1.00 95.50 160 ILE A N 1
ATOM 1359 C CA . ILE A 1 160 ? 12.835 5.182 -12.783 1.00 95.50 160 ILE A CA 1
ATOM 1360 C C . ILE A 1 160 ? 13.412 6.598 -12.635 1.00 95.50 160 ILE A C 1
ATOM 1362 O O . ILE A 1 160 ? 13.180 7.272 -11.633 1.00 95.50 160 ILE A O 1
ATOM 1366 N N . GLU A 1 161 ? 14.134 7.074 -13.653 1.00 94.12 161 GLU A N 1
ATOM 1367 C CA . GLU A 1 161 ? 14.810 8.384 -13.641 1.00 94.12 161 GLU A CA 1
ATOM 1368 C C . GLU A 1 161 ? 13.856 9.556 -13.368 1.00 94.12 161 GLU A C 1
ATOM 1370 O O . GLU A 1 161 ? 14.203 10.499 -12.662 1.00 94.12 161 GLU A O 1
ATOM 1375 N N . SER A 1 162 ? 12.624 9.490 -13.882 1.00 93.31 162 SER A N 1
ATOM 1376 C CA . SER A 1 162 ? 11.624 10.548 -13.706 1.00 93.31 162 SER A CA 1
ATOM 1377 C C . SER A 1 162 ? 10.915 10.510 -12.348 1.00 93.31 162 SER A C 1
ATOM 1379 O O . SER A 1 162 ? 9.950 11.251 -12.145 1.00 93.31 162 SER A O 1
ATOM 1381 N N . TYR A 1 163 ? 11.314 9.621 -11.431 1.00 95.50 163 TYR A N 1
ATOM 1382 C CA . TYR A 1 163 ? 10.571 9.400 -10.196 1.00 95.50 163 TYR A CA 1
ATOM 1383 C C . TYR A 1 163 ? 10.570 10.623 -9.281 1.00 95.50 163 TYR A C 1
ATOM 1385 O O . TYR A 1 163 ? 9.498 11.098 -8.919 1.00 95.50 163 TYR A O 1
ATOM 1393 N N . GLU A 1 164 ? 11.746 11.160 -8.957 1.00 94.25 164 GLU A N 1
ATOM 1394 C CA . GLU A 1 164 ? 11.881 12.279 -8.014 1.00 94.25 164 GLU A CA 1
ATOM 1395 C C . GLU A 1 164 ? 11.210 13.561 -8.532 1.00 94.25 164 GLU A C 1
ATOM 1397 O O . GLU A 1 164 ? 10.523 14.253 -7.782 1.00 94.25 164 GLU A O 1
ATOM 1402 N N . ASP A 1 165 ? 11.351 13.850 -9.829 1.00 94.50 165 ASP A N 1
ATOM 1403 C CA . ASP A 1 165 ? 10.887 15.111 -10.417 1.00 94.50 165 ASP A CA 1
ATOM 1404 C C . ASP A 1 165 ? 9.421 15.083 -10.887 1.00 94.50 165 ASP A C 1
ATOM 1406 O O . ASP A 1 165 ? 8.810 16.143 -11.040 1.00 94.50 165 ASP A O 1
ATOM 1410 N N . GLN A 1 166 ? 8.845 13.902 -11.155 1.00 92.88 166 GLN A N 1
ATOM 1411 C CA . GLN A 1 166 ? 7.494 13.777 -11.728 1.00 92.88 166 GLN A CA 1
ATOM 1412 C C . GLN A 1 166 ? 6.574 12.904 -10.875 1.00 92.88 166 GLN A C 1
ATOM 1414 O O . GLN A 1 166 ? 5.545 13.378 -10.390 1.00 92.88 166 GLN A O 1
ATOM 1419 N N . TRP A 1 167 ? 6.938 11.638 -10.671 1.00 94.31 167 TRP A N 1
ATOM 1420 C CA . TRP A 1 167 ? 6.032 10.664 -10.058 1.00 94.31 167 TRP A CA 1
ATOM 1421 C C . TRP A 1 167 ? 5.850 10.874 -8.560 1.00 94.31 167 TRP A C 1
ATOM 1423 O O . TRP A 1 167 ? 4.730 10.773 -8.068 1.00 94.31 167 TRP A O 1
ATOM 1433 N N . LEU A 1 168 ? 6.922 11.164 -7.824 1.00 94.81 168 LEU A N 1
ATOM 1434 C CA . LEU A 1 168 ? 6.854 11.342 -6.380 1.00 94.81 168 LEU A CA 1
ATOM 1435 C C . LEU A 1 168 ? 5.943 12.529 -6.007 1.00 94.81 168 LEU A C 1
ATOM 1437 O O . LEU A 1 168 ? 5.033 12.313 -5.204 1.00 94.81 168 LEU A O 1
ATOM 1441 N N . PRO A 1 169 ? 6.070 13.734 -6.605 1.00 94.88 169 PRO A N 1
ATOM 1442 C CA . PRO A 1 169 ? 5.122 14.824 -6.368 1.00 94.88 169 PRO A CA 1
ATOM 1443 C C . PRO A 1 169 ? 3.668 14.465 -6.710 1.00 94.88 169 PRO A C 1
ATOM 1445 O O . PRO A 1 169 ? 2.760 14.785 -5.939 1.00 94.88 169 PRO A O 1
ATOM 1448 N N . GLU A 1 170 ? 3.435 13.771 -7.832 1.00 93.94 170 GLU A N 1
ATOM 1449 C CA . GLU A 1 170 ? 2.097 13.326 -8.249 1.00 93.94 170 GLU A CA 1
ATOM 1450 C C . GLU A 1 170 ? 1.483 12.361 -7.224 1.00 93.94 170 GLU A C 1
ATOM 1452 O O . GLU A 1 170 ? 0.353 12.559 -6.774 1.00 93.94 170 GLU A O 1
ATOM 1457 N N . ILE A 1 171 ? 2.249 11.359 -6.789 1.00 94.31 171 ILE A N 1
ATOM 1458 C CA . ILE A 1 171 ? 1.831 10.367 -5.792 1.00 94.31 171 ILE A CA 1
ATOM 1459 C C . ILE A 1 171 ? 1.558 11.034 -4.445 1.00 94.31 171 ILE A C 1
ATOM 1461 O O . ILE A 1 171 ? 0.532 10.756 -3.828 1.00 94.31 171 ILE A O 1
ATOM 1465 N N . GLN A 1 172 ? 2.426 11.940 -3.989 1.00 94.12 172 GLN A N 1
ATOM 1466 C CA . GLN A 1 172 ? 2.227 12.669 -2.733 1.00 94.12 172 GLN A CA 1
ATOM 1467 C C . GLN A 1 172 ? 0.961 13.532 -2.770 1.00 94.12 172 GLN A C 1
ATOM 1469 O O . GLN A 1 172 ? 0.163 13.492 -1.831 1.00 94.12 172 GLN A O 1
ATOM 1474 N N . SER A 1 173 ? 0.734 14.262 -3.867 1.00 92.75 173 SER A N 1
ATOM 1475 C CA . SER A 1 173 ? -0.497 15.031 -4.076 1.00 92.75 173 SER A CA 1
ATOM 1476 C C . SER A 1 173 ? -1.726 14.118 -4.075 1.00 92.75 173 SER A C 1
ATOM 1478 O O . SER A 1 173 ? -2.727 14.401 -3.408 1.00 92.75 173 SER A O 1
ATOM 1480 N N . LYS A 1 174 ? -1.637 12.961 -4.742 1.00 92.50 174 LYS A N 1
ATOM 1481 C CA . LYS A 1 174 ? -2.727 11.987 -4.772 1.00 92.50 174 LYS A CA 1
ATOM 1482 C C . LYS A 1 174 ? -3.016 11.408 -3.386 1.00 92.50 174 LYS A C 1
ATOM 1484 O O . LYS A 1 174 ? -4.185 11.370 -3.008 1.00 92.50 174 LYS A O 1
ATOM 1489 N N . ILE A 1 175 ? -1.999 11.033 -2.608 1.00 92.31 175 ILE A N 1
ATOM 1490 C CA . ILE A 1 175 ? -2.135 10.565 -1.216 1.00 92.31 175 ILE A CA 1
ATOM 1491 C C . ILE A 1 175 ? -2.882 11.599 -0.371 1.00 92.31 175 ILE A C 1
ATOM 1493 O O . ILE A 1 175 ? -3.835 11.247 0.324 1.00 92.31 175 ILE A O 1
ATOM 1497 N N . LEU A 1 176 ? -2.500 12.876 -0.470 1.00 91.31 176 LEU A N 1
ATOM 1498 C CA . LEU A 1 176 ? -3.186 13.959 0.233 1.00 91.31 176 LEU A CA 1
ATOM 1499 C C . LEU A 1 176 ? -4.645 14.086 -0.214 1.00 91.31 176 LEU A C 1
ATOM 1501 O O . LEU A 1 176 ? -5.522 14.204 0.633 1.00 91.31 176 LEU A O 1
ATOM 1505 N N . SER A 1 177 ? -4.946 13.986 -1.510 1.00 90.50 177 SER A N 1
ATOM 1506 C CA . SER A 1 177 ? -6.336 14.029 -1.997 1.00 90.50 177 SER A CA 1
ATOM 1507 C C . SER A 1 177 ? -7.181 12.827 -1.543 1.00 90.50 177 SER A C 1
ATOM 1509 O O . SER A 1 177 ? -8.394 12.943 -1.374 1.00 90.50 177 SER A O 1
ATOM 1511 N N . LEU A 1 178 ? -6.538 11.677 -1.310 1.00 89.31 178 LEU A N 1
ATOM 1512 C CA . LEU A 1 178 ? -7.170 10.422 -0.907 1.00 89.31 178 LEU A CA 1
ATOM 1513 C C . LEU A 1 178 ? -7.247 10.241 0.618 1.00 89.31 178 LEU A C 1
ATOM 1515 O O . LEU A 1 178 ? -7.620 9.164 1.076 1.00 89.31 178 LEU A O 1
ATOM 1519 N N . HIS A 1 179 ? -6.939 11.262 1.424 1.00 86.62 179 HIS A N 1
ATOM 1520 C CA . HIS A 1 179 ? -6.871 11.138 2.888 1.00 86.62 179 HIS A CA 1
ATOM 1521 C C . HIS A 1 179 ? -8.149 10.587 3.551 1.00 86.62 179 HIS A C 1
ATOM 1523 O O . HIS A 1 179 ? -8.052 9.944 4.593 1.00 86.62 179 HIS A O 1
ATOM 1529 N N . ASN A 1 180 ? -9.329 10.791 2.945 1.00 85.88 180 ASN A N 1
ATOM 1530 C CA . ASN A 1 180 ? -10.622 10.258 3.417 1.00 85.88 180 ASN A CA 1
ATOM 1531 C C . ASN A 1 180 ? -10.905 8.804 3.000 1.00 85.88 180 ASN A C 1
ATOM 1533 O O . ASN A 1 180 ? -11.900 8.227 3.429 1.00 85.88 180 ASN A O 1
ATOM 1537 N N . TYR A 1 181 ? -10.069 8.237 2.132 1.00 86.56 181 TYR A N 1
ATOM 1538 C CA . TYR A 1 181 ? -10.200 6.875 1.608 1.00 86.56 181 TYR A CA 1
ATOM 1539 C C . TYR A 1 181 ? -9.053 5.965 2.061 1.00 86.56 181 TYR A C 1
ATOM 1541 O O . TYR A 1 181 ? -9.160 4.749 1.960 1.00 86.56 181 TYR A O 1
ATOM 1549 N N . LEU A 1 182 ? -7.952 6.540 2.556 1.00 86.50 182 LEU A N 1
ATOM 1550 C CA . LEU A 1 182 ? -6.826 5.812 3.135 1.00 86.50 182 LEU A CA 1
ATOM 1551 C C . LEU A 1 182 ? -7.115 5.539 4.621 1.00 86.50 182 LEU A C 1
ATOM 1553 O O . LEU A 1 182 ? -7.063 6.486 5.412 1.00 86.50 182 LEU A O 1
ATOM 1557 N N . PRO A 1 183 ? -7.400 4.287 5.033 1.00 81.38 183 PRO A N 1
ATOM 1558 C CA . PRO A 1 183 ? -8.067 4.019 6.310 1.00 81.38 183 PRO A CA 1
ATOM 1559 C C . PRO A 1 183 ? -7.329 4.575 7.524 1.00 81.38 183 PRO A C 1
ATOM 1561 O O . PRO A 1 183 ? -7.913 5.273 8.355 1.00 81.38 183 PRO A O 1
ATOM 1564 N N . TRP A 1 184 ? -6.016 4.345 7.583 1.00 84.81 184 TRP A N 1
ATOM 1565 C CA . TRP A 1 184 ? -5.205 4.839 8.685 1.00 84.81 184 TRP A CA 1
ATOM 1566 C C . TRP A 1 184 ? -5.092 6.360 8.675 1.00 84.81 184 TRP A C 1
ATOM 1568 O O . TRP A 1 184 ? -5.131 6.986 9.725 1.00 84.81 184 TRP A O 1
ATOM 1578 N N . PHE A 1 185 ? -4.997 6.978 7.491 1.00 86.62 185 PHE A N 1
ATOM 1579 C CA . PHE A 1 185 ? -4.919 8.435 7.379 1.00 86.62 185 PHE A CA 1
ATOM 1580 C C . PHE A 1 185 ? -6.227 9.071 7.862 1.00 86.62 185 PHE A C 1
ATOM 1582 O O . PHE A 1 185 ? -6.210 10.005 8.662 1.00 86.62 185 PHE A O 1
ATOM 1589 N N . THR A 1 186 ? -7.366 8.512 7.452 1.00 83.31 186 THR A N 1
ATOM 1590 C CA . THR A 1 186 ? -8.688 8.954 7.903 1.00 83.31 186 THR A CA 1
ATOM 1591 C C . THR A 1 186 ? -8.818 8.842 9.423 1.00 83.31 186 THR A C 1
ATOM 1593 O O . THR A 1 186 ? -9.207 9.808 10.082 1.00 83.31 186 THR A O 1
ATOM 1596 N N . GLN A 1 187 ? -8.441 7.697 10.003 1.00 80.62 187 GLN A N 1
ATOM 1597 C CA . GLN A 1 187 ? -8.476 7.482 11.452 1.00 80.62 187 GLN A CA 1
ATOM 1598 C C . GLN A 1 187 ? -7.577 8.478 12.194 1.00 80.62 187 GLN A C 1
ATOM 1600 O O . GLN A 1 187 ? -7.984 9.098 13.176 1.00 80.62 187 GLN A O 1
ATOM 1605 N N . LEU A 1 188 ? -6.361 8.666 11.694 1.00 80.06 188 LEU A N 1
ATOM 1606 C CA . LEU A 1 188 ? -5.376 9.569 12.255 1.00 80.06 188 LEU A CA 1
ATOM 1607 C C . LEU A 1 188 ? -5.828 11.039 12.222 1.00 80.06 188 LEU A C 1
ATOM 1609 O O . LEU A 1 188 ? -5.705 11.723 13.235 1.00 80.06 188 LEU A O 1
ATOM 1613 N N . ILE A 1 189 ? -6.398 11.518 11.109 1.00 80.69 189 ILE A N 1
ATOM 1614 C CA . ILE A 1 189 ? -6.965 12.876 11.010 1.00 80.69 189 ILE A CA 1
ATOM 1615 C C . ILE A 1 189 ? -8.121 13.054 11.993 1.00 80.69 189 ILE A C 1
ATOM 1617 O O . ILE A 1 189 ? -8.222 14.099 12.632 1.00 80.69 189 ILE A O 1
ATOM 1621 N N . ASN A 1 190 ? -8.999 12.058 12.122 1.00 76.56 190 ASN A N 1
ATOM 1622 C CA . ASN A 1 190 ? -10.149 12.141 13.023 1.00 76.56 190 ASN A CA 1
ATOM 1623 C C . ASN A 1 190 ? -9.736 12.200 14.501 1.00 76.56 190 ASN A C 1
ATOM 1625 O O . ASN A 1 190 ? -10.436 12.811 15.307 1.00 76.56 190 ASN A O 1
ATOM 1629 N N . ASN A 1 191 ? -8.585 11.616 14.838 1.00 71.69 191 ASN A N 1
ATOM 1630 C CA . ASN A 1 191 ? -8.023 11.613 16.187 1.00 71.69 191 ASN A CA 1
ATOM 1631 C C . ASN A 1 191 ? -7.137 12.841 16.493 1.00 71.69 191 ASN A C 1
ATOM 1633 O O . ASN A 1 191 ? -6.721 13.017 17.638 1.00 71.69 191 ASN A O 1
ATOM 1637 N N . GLN A 1 192 ? -6.831 13.684 15.501 1.00 67.00 192 GLN A N 1
ATOM 1638 C CA . GLN A 1 192 ? -5.912 14.826 15.602 1.00 67.00 192 GLN A CA 1
ATOM 1639 C C . GLN A 1 192 ? -6.644 16.179 15.428 1.00 67.00 192 GLN A C 1
ATOM 1641 O O . GLN A 1 192 ? -7.710 16.268 14.821 1.00 67.00 192 GLN A O 1
ATOM 1646 N N . GLN A 1 193 ? -6.093 17.258 16.000 1.00 62.66 193 GLN A N 1
ATOM 1647 C CA . GLN A 1 193 ? -6.742 18.582 16.075 1.00 62.66 193 GLN A CA 1
ATOM 1648 C C . GLN A 1 193 ? -6.809 19.334 14.723 1.00 62.66 193 GLN A C 1
ATOM 1650 O O . GLN A 1 193 ? -6.102 19.015 13.768 1.00 62.66 193 GLN A O 1
ATOM 1655 N N . ASN A 1 194 ? -7.627 20.399 14.677 1.00 65.44 194 ASN A N 1
ATOM 1656 C CA . ASN A 1 194 ? -7.885 21.274 13.515 1.00 65.44 194 ASN A CA 1
ATOM 1657 C C . ASN A 1 194 ? -6.628 21.774 12.766 1.00 65.44 194 ASN A C 1
ATOM 1659 O O . ASN A 1 194 ? -6.712 22.070 11.577 1.00 65.44 194 ASN A O 1
ATOM 1663 N N . GLU A 1 195 ? -5.474 21.862 13.431 1.00 68.06 195 GLU A N 1
ATOM 1664 C CA . GLU A 1 195 ? -4.217 22.355 12.852 1.00 68.06 195 GLU A CA 1
ATOM 1665 C C . GLU A 1 195 ? -3.667 21.448 11.736 1.00 68.06 195 GLU A C 1
ATOM 1667 O O . GLU A 1 195 ? -3.134 21.951 10.750 1.00 68.06 195 GLU A O 1
ATOM 1672 N N . ILE A 1 196 ? -3.849 20.123 11.819 1.00 75.12 196 ILE A N 1
ATOM 1673 C CA . ILE A 1 196 ? -3.400 19.191 10.765 1.00 75.12 196 ILE A CA 1
ATOM 1674 C C . ILE A 1 196 ? -4.258 19.322 9.503 1.00 75.12 196 ILE A C 1
ATOM 1676 O O . ILE A 1 196 ? -3.723 19.302 8.394 1.00 75.12 196 ILE A O 1
ATOM 1680 N N . LYS A 1 197 ? -5.572 19.533 9.653 1.00 73.62 197 LYS A N 1
ATOM 1681 C CA . LYS A 1 197 ? -6.473 19.779 8.514 1.00 73.62 197 LYS A CA 1
ATOM 1682 C C . LYS A 1 197 ? -6.069 21.038 7.748 1.00 73.62 197 LYS A C 1
ATOM 1684 O O . LYS A 1 197 ? -5.980 20.996 6.527 1.00 73.62 197 LYS A O 1
ATOM 1689 N N . GLN A 1 198 ? -5.717 22.110 8.462 1.00 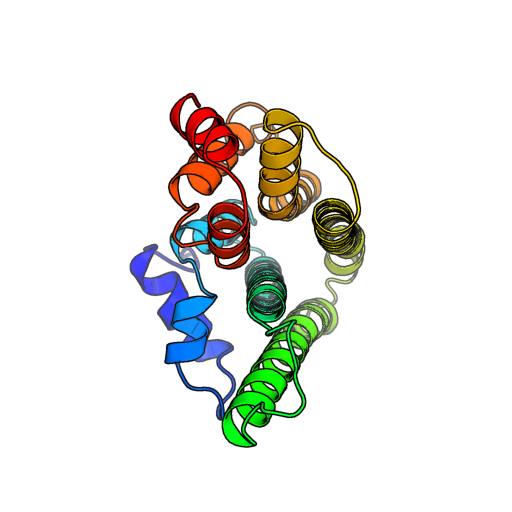73.62 198 GLN A N 1
ATOM 1690 C CA . GLN A 1 198 ? -5.230 23.346 7.840 1.00 73.62 198 GLN A CA 1
ATOM 1691 C C . GLN A 1 198 ? -3.932 23.139 7.047 1.00 73.62 198 GLN A C 1
ATOM 1693 O O . GLN A 1 198 ? -3.781 23.721 5.979 1.00 73.62 198 GLN A O 1
ATOM 1698 N N . VAL A 1 199 ? -3.004 22.306 7.534 1.00 78.06 199 VAL A N 1
ATOM 1699 C CA . VAL A 1 199 ? -1.761 21.993 6.802 1.00 78.06 199 VAL A CA 1
ATOM 1700 C C . VAL A 1 199 ? -2.044 21.215 5.516 1.00 78.06 199 VAL A C 1
ATOM 1702 O O . VAL A 1 199 ? -1.388 21.466 4.507 1.00 78.06 199 VAL A O 1
ATOM 1705 N N . ILE A 1 200 ? -3.008 20.289 5.539 1.00 77.06 200 ILE A N 1
ATOM 1706 C CA . ILE A 1 200 ? -3.414 19.518 4.355 1.00 77.06 200 ILE A CA 1
ATOM 1707 C C . ILE A 1 200 ? -4.087 20.431 3.323 1.00 77.06 200 ILE A C 1
ATOM 1709 O O . ILE A 1 200 ? -3.750 20.357 2.151 1.00 77.06 200 ILE A O 1
ATOM 1713 N N . GLU A 1 201 ? -4.987 21.322 3.749 1.00 76.19 201 GLU A N 1
ATOM 1714 C CA . GLU A 1 201 ? -5.719 22.244 2.861 1.00 76.19 201 GLU A CA 1
ATOM 1715 C C . GLU A 1 201 ? -4.829 23.313 2.196 1.00 76.19 201 GLU A C 1
ATOM 1717 O O . GLU A 1 201 ? -5.237 23.939 1.219 1.00 76.19 201 GLU A O 1
ATOM 1722 N N . GLN A 1 202 ? -3.627 23.551 2.729 1.00 74.06 202 GLN A N 1
ATOM 1723 C CA . GLN A 1 202 ? -2.668 24.541 2.223 1.00 74.06 202 GLN A CA 1
ATOM 1724 C C . GLN A 1 202 ? -1.652 23.976 1.214 1.00 74.06 202 GLN A C 1
ATOM 1726 O O . GLN A 1 202 ? -0.829 24.746 0.710 1.00 74.06 202 GLN A O 1
ATOM 1731 N N . ARG A 1 203 ? -1.665 22.664 0.946 1.00 66.50 203 ARG A N 1
ATOM 1732 C CA . ARG A 1 203 ? -0.774 21.983 -0.008 1.00 66.50 203 ARG A CA 1
ATOM 1733 C C . ARG A 1 203 ? -1.543 21.483 -1.224 1.00 66.50 203 ARG A C 1
ATOM 1735 O O . ARG A 1 203 ? -0.938 21.526 -2.316 1.00 66.50 203 ARG A O 1
#